Protein AF-A0A359MT32-F1 (afdb_monomer_lite)

Structure (mmCIF, N/CA/C/O backbone):
data_AF-A0A359MT32-F1
#
_entry.id   AF-A0A359MT32-F1
#
loop_
_atom_site.group_PDB
_atom_site.id
_atom_site.type_symbol
_atom_site.label_atom_id
_atom_site.label_alt_id
_atom_site.label_comp_id
_atom_site.label_asym_id
_atom_site.label_entity_id
_atom_site.label_seq_id
_atom_site.pdbx_PDB_ins_code
_atom_site.Cartn_x
_atom_site.Cartn_y
_atom_site.Cartn_z
_atom_site.occupancy
_atom_site.B_iso_or_equiv
_atom_site.auth_seq_id
_atom_site.auth_comp_id
_atom_site.auth_asym_id
_atom_site.auth_atom_id
_atom_site.pdbx_PDB_model_num
ATOM 1 N N . MET A 1 1 ? -10.427 1.072 18.586 1.00 53.81 1 MET A N 1
ATOM 2 C CA . MET A 1 1 ? -11.835 0.692 18.347 1.00 53.81 1 MET A CA 1
ATOM 3 C C . MET A 1 1 ? -11.880 -0.786 17.987 1.00 53.81 1 MET A C 1
ATOM 5 O O . MET A 1 1 ? -10.928 -1.235 17.358 1.00 53.81 1 MET A O 1
ATOM 9 N N . PHE A 1 2 ? -12.929 -1.498 18.402 1.00 63.72 2 PHE A N 1
ATOM 10 C CA . PHE A 1 2 ? -13.320 -2.817 17.883 1.00 63.72 2 PHE A CA 1
ATOM 11 C C . PHE A 1 2 ? -14.711 -2.738 17.311 1.00 63.72 2 PHE A C 1
ATOM 13 O O . PHE A 1 2 ? -15.450 -1.812 17.651 1.00 63.72 2 PHE A O 1
ATOM 20 N N . LEU A 1 3 ? -15.021 -3.676 16.429 1.00 59.72 3 LEU A N 1
ATOM 21 C CA . LEU A 1 3 ? -16.314 -3.730 15.771 1.00 59.72 3 LEU A CA 1
ATOM 22 C C . LEU A 1 3 ? -17.285 -4.682 16.489 1.00 59.72 3 LEU A C 1
ATOM 24 O O . LEU A 1 3 ? -18.491 -4.457 16.416 1.00 59.72 3 LEU A O 1
ATOM 28 N N . SER A 1 4 ? -16.767 -5.634 17.277 1.00 60.38 4 SER A N 1
ATOM 29 C CA . SER A 1 4 ? -17.551 -6.592 18.067 1.00 60.38 4 SER A CA 1
ATOM 30 C C . SER A 1 4 ? -17.081 -6.707 19.534 1.00 60.38 4 SER A C 1
ATOM 32 O O . SER A 1 4 ? -16.267 -5.900 19.996 1.00 60.38 4 SER A O 1
ATOM 34 N N . ASP A 1 5 ? -17.623 -7.686 20.274 1.00 66.19 5 ASP A N 1
ATOM 35 C CA . ASP A 1 5 ? -17.293 -7.971 21.682 1.00 66.19 5 ASP A CA 1
ATOM 36 C C . ASP A 1 5 ? -15.830 -8.421 21.879 1.00 66.19 5 ASP A C 1
ATOM 38 O O . ASP A 1 5 ? -15.263 -8.222 22.959 1.00 66.19 5 ASP A O 1
ATOM 42 N N . ASP A 1 6 ? -15.199 -8.981 20.839 1.00 77.44 6 ASP A N 1
ATOM 43 C CA . ASP A 1 6 ? -13.770 -9.296 20.800 1.00 77.44 6 ASP A CA 1
ATOM 44 C C . ASP A 1 6 ? -13.124 -8.942 19.444 1.00 77.44 6 ASP A C 1
ATOM 46 O O . ASP A 1 6 ? -13.780 -8.451 18.526 1.00 77.44 6 ASP A O 1
ATOM 50 N N . SER A 1 7 ? -11.801 -9.112 19.351 1.00 81.44 7 SER A N 1
ATOM 51 C CA . SER A 1 7 ? -11.013 -8.785 18.155 1.00 81.44 7 SER A CA 1
ATOM 52 C C . SER A 1 7 ? -10.421 -10.009 17.456 1.00 81.44 7 SER A C 1
ATOM 54 O O . SER A 1 7 ? -9.525 -9.857 16.621 1.00 81.44 7 SER A O 1
ATOM 56 N N . GLU A 1 8 ? -10.806 -11.224 17.856 1.00 87.62 8 GLU A N 1
ATOM 57 C CA . GLU A 1 8 ? -10.191 -12.452 17.339 1.00 87.62 8 GLU A CA 1
ATOM 58 C C . GLU A 1 8 ? -10.575 -12.692 15.878 1.00 87.62 8 GLU A C 1
ATOM 60 O O . GLU A 1 8 ? -9.726 -13.117 15.092 1.00 87.62 8 GLU A O 1
ATOM 65 N N . ASP A 1 9 ? -11.801 -12.323 15.506 1.00 91.31 9 ASP A N 1
ATOM 66 C CA . ASP A 1 9 ? -12.337 -12.467 14.149 1.00 91.31 9 ASP A CA 1
ATOM 67 C C . ASP A 1 9 ? -12.197 -11.196 13.292 1.00 91.31 9 ASP A C 1
ATOM 69 O O . ASP A 1 9 ? -12.602 -11.172 12.126 1.00 91.31 9 ASP A O 1
ATOM 73 N N . ASP A 1 10 ? -11.569 -10.150 13.834 1.00 94.25 10 ASP A N 1
ATOM 74 C CA . ASP A 1 10 ? -11.368 -8.889 13.127 1.00 94.25 10 ASP A CA 1
ATOM 75 C C . ASP A 1 10 ? -10.235 -9.004 12.095 1.00 94.25 10 ASP A C 1
ATOM 77 O O . ASP A 1 10 ? -9.148 -9.539 12.347 1.00 94.25 10 ASP A O 1
ATOM 81 N N . TYR A 1 11 ? -10.451 -8.411 10.926 1.00 96.81 11 TYR A N 1
ATOM 82 C CA . TYR A 1 11 ? -9.494 -8.337 9.834 1.00 96.81 11 TYR A CA 1
ATOM 83 C C . TYR A 1 11 ? -9.063 -6.899 9.556 1.00 96.81 11 TYR A C 1
ATOM 85 O O . TYR A 1 11 ? -9.877 -5.985 9.462 1.00 96.81 11 TYR A O 1
ATOM 93 N N . LEU A 1 12 ? -7.769 -6.715 9.295 1.00 98.00 12 LEU A N 1
ATOM 94 C CA . LEU A 1 12 ? -7.213 -5.498 8.709 1.00 98.00 12 LEU A CA 1
ATOM 95 C C . LEU A 1 12 ? -6.766 -5.761 7.269 1.00 98.00 12 LEU A C 1
ATOM 97 O O . LEU A 1 12 ? -5.952 -6.652 7.020 1.00 98.00 12 LEU A O 1
ATOM 101 N N . ILE A 1 13 ? -7.243 -4.942 6.334 1.00 98.44 13 ILE A N 1
ATOM 102 C CA . ILE A 1 13 ? -6.637 -4.763 5.018 1.00 98.44 13 ILE A CA 1
ATOM 103 C C . ILE A 1 13 ? -5.636 -3.622 5.103 1.00 98.44 13 ILE A C 1
ATOM 105 O O . ILE A 1 13 ? -5.995 -2.472 5.370 1.00 98.44 13 ILE A O 1
ATOM 109 N N . TYR A 1 14 ? -4.372 -3.962 4.875 1.00 98.00 14 TYR A N 1
ATOM 110 C CA . TYR A 1 14 ? -3.250 -3.039 4.934 1.00 98.00 14 TYR A CA 1
ATOM 111 C C . TYR A 1 14 ? -2.578 -2.953 3.556 1.00 98.00 14 TYR A C 1
ATOM 113 O O . TYR A 1 14 ? -2.318 -3.994 2.948 1.00 98.00 14 TYR A O 1
ATOM 121 N N . PRO A 1 15 ? -2.270 -1.757 3.028 1.00 97.62 15 PRO A N 1
ATOM 122 C CA . PRO A 1 15 ? -1.913 -1.580 1.619 1.00 97.62 15 PRO A CA 1
ATOM 123 C C . PRO A 1 15 ? -0.430 -1.875 1.330 1.00 97.62 15 PRO A C 1
ATOM 125 O O . PRO A 1 15 ? 0.194 -1.192 0.524 1.00 97.62 15 PRO A O 1
ATOM 128 N N . HIS A 1 16 ? 0.176 -2.857 2.000 1.00 97.12 16 HIS A N 1
ATOM 129 C CA . HIS A 1 16 ? 1.581 -3.207 1.787 1.00 97.12 16 HIS A CA 1
ATOM 130 C C . HIS A 1 16 ? 1.753 -3.984 0.471 1.00 97.12 16 HIS A C 1
ATOM 132 O O . HIS A 1 16 ? 1.222 -5.085 0.327 1.00 97.12 16 HIS A O 1
ATOM 138 N N . HIS A 1 17 ? 2.488 -3.421 -0.495 1.00 94.25 17 HIS A N 1
ATOM 139 C CA . HIS A 1 17 ? 2.630 -3.960 -1.856 1.00 94.25 17 HIS A CA 1
ATOM 140 C C . HIS A 1 17 ? 1.273 -4.287 -2.508 1.00 94.25 17 HIS A C 1
ATOM 142 O O . HIS A 1 17 ? 0.444 -3.400 -2.654 1.00 94.25 17 HIS A O 1
ATOM 148 N N . ALA A 1 18 ? 1.005 -5.537 -2.891 1.00 93.62 18 ALA A N 1
ATOM 149 C CA . ALA A 1 18 ? -0.275 -5.933 -3.489 1.00 93.62 18 ALA A CA 1
ATOM 150 C C . ALA A 1 18 ? -1.451 -5.966 -2.485 1.00 93.62 18 ALA A C 1
ATOM 152 O O . ALA A 1 18 ? -2.581 -6.244 -2.878 1.00 93.62 18 ALA A O 1
ATOM 153 N N . GLY A 1 19 ? -1.195 -5.670 -1.208 1.00 96.06 19 GLY A N 1
ATOM 154 C CA . GLY A 1 19 ? -2.163 -5.720 -0.120 1.00 96.06 19 GLY A CA 1
ATOM 155 C C . GLY A 1 19 ? -1.916 -6.904 0.814 1.00 96.06 19 GLY A C 1
ATOM 156 O O . GLY A 1 19 ? -1.459 -7.971 0.411 1.00 96.06 19 GLY A O 1
ATOM 157 N N . GLU A 1 20 ? -2.240 -6.710 2.088 1.00 96.75 20 GLU A N 1
ATOM 158 C CA . GLU A 1 20 ? -2.205 -7.738 3.124 1.00 96.75 20 GLU A CA 1
ATOM 159 C C . GLU A 1 20 ? -3.566 -7.816 3.813 1.00 96.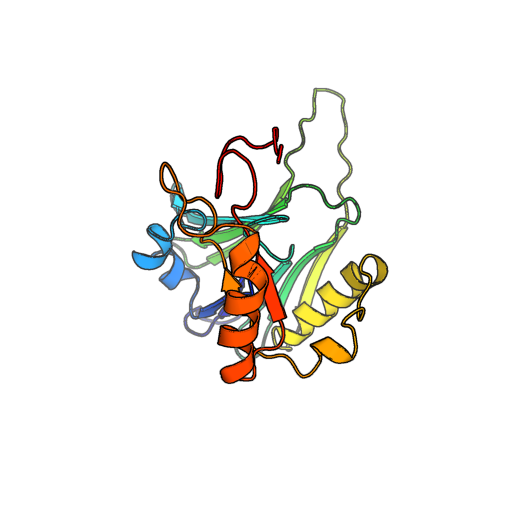75 20 GLU A C 1
ATOM 161 O O . GLU A 1 20 ? -4.098 -6.796 4.249 1.00 96.75 20 GLU A O 1
ATOM 166 N N . LYS A 1 21 ? -4.101 -9.032 3.958 1.00 97.56 21 LYS A N 1
ATOM 167 C CA . LYS A 1 21 ? -5.254 -9.326 4.815 1.00 97.56 21 LYS A CA 1
ATOM 168 C C . LYS A 1 21 ? -4.755 -9.963 6.110 1.00 97.56 21 LYS A C 1
ATOM 170 O O . LYS A 1 21 ? -4.153 -11.036 6.085 1.00 97.56 21 LYS A O 1
ATOM 175 N N . ILE A 1 22 ? -4.988 -9.296 7.235 1.00 97.25 22 ILE A N 1
ATOM 176 C CA . ILE A 1 22 ? -4.434 -9.653 8.542 1.00 97.25 22 ILE A CA 1
ATOM 177 C C . ILE A 1 22 ? -5.579 -9.991 9.494 1.00 97.25 22 ILE A C 1
ATOM 179 O O . ILE A 1 22 ? -6.285 -9.087 9.920 1.00 97.25 22 ILE A O 1
ATOM 183 N N . LEU A 1 23 ? -5.736 -11.273 9.833 1.00 96.56 23 LEU A N 1
ATOM 184 C CA . LEU A 1 23 ? -6.631 -11.730 10.904 1.00 96.56 23 LEU A CA 1
ATOM 185 C C . LEU A 1 23 ? -6.033 -11.403 12.277 1.00 96.56 23 LEU A C 1
ATOM 187 O O . LEU A 1 23 ? -4.827 -11.607 12.470 1.00 96.56 23 LEU A O 1
ATOM 191 N N . ASN A 1 24 ? -6.877 -10.938 13.198 1.00 95.44 24 ASN A N 1
ATOM 192 C CA . ASN A 1 24 ? -6.536 -10.503 14.548 1.00 95.44 24 ASN A CA 1
ATOM 193 C C . ASN A 1 24 ? -5.275 -9.619 14.546 1.00 95.44 24 ASN A C 1
ATOM 195 O O . ASN A 1 24 ? -4.197 -10.035 15.001 1.00 95.44 24 ASN A O 1
ATOM 199 N N . PRO A 1 25 ? -5.353 -8.406 13.964 1.00 95.81 25 PRO A N 1
ATOM 200 C CA . PRO A 1 25 ? -4.184 -7.554 13.790 1.00 95.81 25 PRO A CA 1
ATOM 201 C C . PRO A 1 25 ? -3.516 -7.191 15.115 1.00 95.81 25 PRO A C 1
ATOM 203 O O . PRO A 1 25 ? -2.297 -7.053 15.137 1.00 95.81 25 PRO A O 1
ATOM 206 N N . ILE A 1 26 ? -4.256 -7.134 16.224 1.00 94.38 26 ILE A N 1
ATOM 207 C CA . ILE A 1 26 ? -3.692 -6.846 17.548 1.00 94.38 26 ILE A CA 1
ATOM 208 C C . ILE A 1 26 ? -2.705 -7.915 17.974 1.00 94.38 26 ILE A C 1
ATOM 210 O O . ILE A 1 26 ? -1.534 -7.624 18.234 1.00 94.38 26 ILE A O 1
ATOM 214 N N . ARG A 1 27 ? -3.150 -9.172 17.984 1.00 94.81 27 ARG A N 1
ATOM 215 C CA . ARG A 1 27 ? -2.271 -10.292 18.306 1.00 94.81 27 ARG A CA 1
ATOM 216 C C . ARG A 1 27 ? -1.161 -10.422 17.270 1.00 94.81 27 ARG A C 1
ATOM 218 O O . ARG A 1 27 ? -0.018 -10.722 17.617 1.00 94.81 27 ARG A O 1
ATOM 225 N N . LYS A 1 28 ? -1.473 -10.191 15.990 1.00 96.12 28 LYS A N 1
ATOM 226 C CA . LYS A 1 28 ? -0.498 -10.326 14.905 1.00 96.12 28 LYS A CA 1
ATOM 227 C C . LYS A 1 28 ? 0.641 -9.319 15.020 1.00 96.12 28 LYS A C 1
ATOM 229 O O . LYS A 1 28 ? 1.789 -9.703 14.808 1.00 96.12 28 LYS A O 1
ATOM 234 N N . PHE A 1 29 ? 0.339 -8.069 15.359 1.00 96.56 29 PHE A N 1
ATOM 235 C CA . PHE A 1 29 ? 1.309 -6.980 15.498 1.00 96.56 29 PHE A CA 1
ATOM 236 C C . PHE A 1 29 ? 2.291 -7.229 16.648 1.00 96.56 29 PHE A C 1
ATOM 238 O O . PHE A 1 29 ? 3.476 -6.929 16.515 1.00 96.56 29 PHE A O 1
ATOM 245 N N . ALA A 1 30 ? 1.831 -7.870 17.726 1.00 95.00 30 ALA A N 1
ATOM 246 C CA . ALA A 1 30 ? 2.691 -8.321 18.818 1.00 95.00 30 ALA A CA 1
ATOM 247 C C . ALA A 1 30 ? 3.593 -9.515 18.440 1.00 95.00 30 ALA A C 1
ATOM 249 O O . ALA A 1 30 ? 4.570 -9.795 19.134 1.00 95.00 30 ALA A O 1
ATOM 250 N N . GLY A 1 31 ? 3.299 -10.230 17.352 1.00 95.75 31 GLY A N 1
ATOM 251 C CA . GLY A 1 31 ? 4.034 -11.425 16.946 1.00 95.75 31 GLY A CA 1
ATOM 252 C C . GLY A 1 31 ? 5.442 -11.135 16.417 1.00 95.75 31 GLY A C 1
ATOM 253 O O . GLY A 1 31 ? 5.656 -10.204 15.640 1.00 95.75 31 GLY A O 1
ATOM 254 N N . GLU A 1 32 ? 6.396 -12.004 16.757 1.00 95.38 32 GLU A N 1
ATOM 255 C CA . GLU A 1 32 ? 7.813 -11.891 16.371 1.00 95.38 32 GLU A CA 1
ATOM 256 C C . GLU A 1 32 ? 8.018 -11.692 14.860 1.00 95.38 32 GLU A C 1
ATOM 258 O O . GLU A 1 32 ? 8.832 -10.870 14.439 1.00 95.38 32 GLU A O 1
ATOM 263 N N . LYS A 1 33 ? 7.229 -12.386 14.027 1.00 94.50 33 LYS A N 1
ATOM 264 C CA . LYS A 1 33 ? 7.292 -12.238 12.565 1.00 94.50 33 LYS A CA 1
ATOM 265 C C . LYS A 1 33 ? 6.998 -10.805 12.114 1.00 94.50 33 LYS A C 1
ATOM 267 O O . LYS A 1 33 ? 7.676 -10.315 11.219 1.00 94.50 33 LYS A O 1
ATOM 272 N N . MET A 1 34 ? 5.995 -10.150 12.705 1.00 94.94 34 MET A N 1
ATOM 273 C CA . MET A 1 34 ? 5.647 -8.770 12.353 1.00 94.94 34 MET A CA 1
ATOM 274 C C . MET A 1 34 ? 6.672 -7.783 12.899 1.00 94.94 34 MET A C 1
ATOM 276 O O . MET A 1 34 ? 6.979 -6.801 12.228 1.00 94.94 34 MET A O 1
ATOM 280 N N . GLN A 1 35 ? 7.244 -8.050 14.072 1.00 95.75 35 GLN A N 1
ATOM 281 C CA . GLN A 1 35 ? 8.277 -7.192 14.654 1.00 95.75 35 GLN A CA 1
ATOM 282 C C . GLN A 1 35 ? 9.615 -7.251 13.902 1.00 95.75 35 GLN A C 1
ATOM 284 O O . GLN A 1 35 ? 10.368 -6.283 13.913 1.00 95.75 35 GLN A O 1
ATOM 289 N N . ASN A 1 36 ? 9.886 -8.342 13.183 1.00 95.06 36 ASN A N 1
ATOM 290 C CA . ASN A 1 36 ? 11.104 -8.519 12.385 1.00 95.06 36 ASN A CA 1
ATOM 291 C C . ASN A 1 36 ? 10.871 -8.370 10.870 1.00 95.06 36 ASN A C 1
ATOM 293 O O . ASN A 1 36 ? 11.703 -8.783 10.061 1.00 95.06 36 ASN A O 1
ATOM 297 N N . TYR A 1 37 ? 9.748 -7.773 10.457 1.00 92.94 37 TYR A N 1
ATOM 298 C CA . TYR A 1 37 ? 9.340 -7.689 9.050 1.00 92.94 37 TYR A CA 1
ATOM 299 C C . TYR A 1 37 ? 10.042 -6.565 8.260 1.00 92.94 37 TYR A C 1
ATOM 301 O O . TYR A 1 37 ? 9.408 -5.728 7.618 1.00 92.94 37 TYR A O 1
ATOM 309 N N . ASN A 1 38 ? 11.377 -6.539 8.311 1.00 92.00 38 ASN A N 1
ATOM 310 C CA . ASN A 1 38 ? 12.256 -5.601 7.603 1.00 92.00 38 ASN A CA 1
ATOM 311 C C . ASN A 1 38 ? 11.735 -4.141 7.648 1.00 92.00 38 ASN A C 1
ATOM 313 O O . ASN A 1 38 ? 11.417 -3.619 8.717 1.00 92.00 38 ASN A O 1
ATOM 317 N N . ARG A 1 39 ? 11.623 -3.463 6.498 1.00 92.25 39 ARG A N 1
ATOM 318 C CA . ARG A 1 39 ? 11.218 -2.052 6.401 1.00 92.25 39 ARG A CA 1
ATOM 319 C C . ARG A 1 39 ? 9.752 -1.788 6.769 1.00 92.25 39 ARG A C 1
ATOM 321 O O . ARG A 1 39 ? 9.398 -0.626 6.927 1.00 92.25 39 ARG A O 1
ATOM 328 N N . SER A 1 40 ? 8.920 -2.822 6.892 1.00 94.62 40 SER A N 1
ATOM 329 C CA . SER A 1 40 ? 7.508 -2.730 7.293 1.00 94.62 40 SER A CA 1
ATOM 330 C C . SER A 1 40 ? 7.229 -3.444 8.619 1.00 94.62 40 SER A C 1
ATOM 332 O O . SER A 1 40 ? 6.088 -3.831 8.899 1.00 94.62 40 SER A O 1
ATOM 334 N N . ALA A 1 41 ? 8.274 -3.598 9.437 1.00 97.06 41 ALA A N 1
ATOM 335 C CA . ALA A 1 41 ? 8.191 -4.138 10.779 1.00 97.06 41 ALA A CA 1
ATOM 336 C C . ALA A 1 41 ? 7.265 -3.313 11.680 1.00 97.06 41 ALA A C 1
ATOM 338 O O . ALA A 1 41 ? 7.210 -2.084 11.610 1.00 97.06 41 ALA A O 1
ATOM 339 N N . THR A 1 42 ? 6.579 -4.013 12.576 1.00 97.88 42 THR A N 1
ATOM 340 C CA . THR A 1 42 ? 5.842 -3.406 13.683 1.00 97.88 42 THR A CA 1
ATOM 341 C C . THR A 1 42 ? 6.805 -3.076 14.818 1.00 97.88 42 THR A C 1
ATOM 343 O O . THR A 1 42 ? 7.653 -3.890 15.172 1.00 97.88 42 THR A O 1
ATOM 346 N N . LYS A 1 43 ? 6.680 -1.890 15.412 1.00 97.50 43 LYS A N 1
ATOM 347 C CA . LYS A 1 43 ? 7.537 -1.428 16.508 1.00 97.50 43 LYS A CA 1
ATOM 348 C C . LYS A 1 43 ? 6.712 -1.203 17.763 1.00 97.50 43 LYS A C 1
ATOM 350 O O . LYS A 1 43 ? 5.675 -0.554 17.698 1.00 97.50 43 LYS A O 1
ATOM 355 N N . LEU A 1 44 ? 7.191 -1.685 18.905 1.00 97.12 44 LEU A N 1
ATOM 356 C CA . LEU A 1 44 ? 6.616 -1.322 20.197 1.00 97.12 44 LEU A CA 1
ATOM 357 C C . LEU A 1 44 ? 7.148 0.054 20.619 1.00 97.12 44 LEU A C 1
ATOM 359 O O . LEU A 1 44 ? 8.350 0.223 20.818 1.00 97.12 44 LEU A O 1
ATOM 363 N N . VAL A 1 45 ? 6.256 1.031 20.759 1.00 96.62 45 VAL A N 1
ATOM 364 C CA . VAL A 1 45 ? 6.566 2.378 21.250 1.00 96.62 45 VAL A CA 1
ATOM 365 C C . VAL A 1 45 ? 5.690 2.651 22.465 1.00 96.62 45 VAL A C 1
ATOM 367 O O . VAL A 1 45 ? 4.467 2.741 22.363 1.00 96.62 45 VAL A O 1
ATOM 370 N N . GLY A 1 46 ? 6.315 2.746 23.640 1.00 95.06 46 GLY A N 1
ATOM 371 C CA . GLY A 1 46 ? 5.581 2.789 24.901 1.00 95.06 46 GLY A CA 1
ATOM 372 C C . GLY A 1 46 ? 4.714 1.539 25.055 1.00 95.06 46 GLY A C 1
ATOM 373 O O . GLY A 1 46 ? 5.238 0.431 25.150 1.00 95.06 46 GLY A O 1
ATOM 374 N N . ASN A 1 47 ? 3.393 1.725 25.047 1.00 95.50 47 ASN A N 1
ATOM 375 C CA . ASN A 1 47 ? 2.418 0.646 25.204 1.00 95.50 47 ASN A CA 1
ATOM 376 C C . ASN A 1 47 ? 1.632 0.307 23.924 1.00 95.50 47 ASN A C 1
ATOM 378 O O . ASN A 1 47 ? 0.534 -0.249 23.986 1.00 95.50 47 ASN A O 1
ATOM 382 N N . VAL A 1 48 ? 2.165 0.692 22.763 1.00 97.31 48 VAL A N 1
ATOM 383 C CA . VAL A 1 48 ? 1.473 0.585 21.474 1.00 97.31 48 VAL A CA 1
ATOM 384 C C . VAL A 1 48 ? 2.388 -0.066 20.450 1.00 97.31 48 VAL A C 1
ATOM 386 O O . VAL A 1 48 ? 3.531 0.352 20.266 1.00 97.31 48 VAL A O 1
ATOM 389 N N . PHE A 1 49 ? 1.886 -1.086 19.767 1.00 98.06 49 PHE A N 1
ATOM 390 C CA . PHE A 1 49 ? 2.512 -1.635 18.575 1.00 98.06 49 PHE A CA 1
ATOM 391 C C . PHE A 1 49 ? 2.117 -0.787 17.368 1.00 98.06 49 PHE A C 1
ATOM 393 O O . PHE A 1 49 ? 0.937 -0.673 17.057 1.00 98.06 49 PHE A O 1
ATOM 400 N N . ILE A 1 50 ? 3.093 -0.197 16.687 1.00 98.19 50 ILE A N 1
ATOM 401 C CA . ILE A 1 50 ? 2.889 0.716 15.561 1.00 98.19 50 ILE A CA 1
ATOM 402 C C . ILE A 1 50 ? 3.485 0.095 14.304 1.00 98.19 50 ILE A C 1
ATOM 404 O O . ILE A 1 50 ? 4.668 -0.256 14.278 1.00 98.19 50 ILE A O 1
ATOM 408 N N . ARG A 1 51 ? 2.688 0.009 13.241 1.00 97.62 51 ARG A N 1
ATOM 409 C CA . ARG A 1 51 ? 3.146 -0.339 11.897 1.00 97.62 51 ARG A CA 1
ATOM 410 C C . ARG A 1 51 ? 2.894 0.837 10.961 1.00 97.62 51 ARG A C 1
ATOM 412 O O . ARG A 1 51 ? 1.762 1.289 10.822 1.00 97.62 51 ARG A O 1
ATOM 419 N N . GLU A 1 52 ? 3.956 1.331 10.333 1.00 97.62 52 GLU A N 1
ATOM 420 C CA . GLU A 1 52 ? 3.928 2.484 9.427 1.00 97.62 52 GLU A CA 1
ATOM 421 C C . GLU A 1 52 ? 4.647 2.139 8.118 1.00 97.62 52 GLU A C 1
ATOM 423 O O . GLU A 1 52 ? 5.780 1.656 8.131 1.00 97.62 52 GLU A O 1
ATOM 428 N N . ILE A 1 53 ? 3.995 2.418 6.989 1.00 97.56 53 ILE A N 1
ATOM 429 C CA . ILE A 1 53 ? 4.571 2.349 5.639 1.00 97.56 53 ILE A CA 1
ATOM 430 C C . ILE A 1 53 ? 4.206 3.611 4.855 1.00 97.56 53 ILE A C 1
ATOM 432 O O . ILE A 1 53 ? 3.182 4.227 5.123 1.00 97.56 53 ILE A O 1
ATOM 436 N N . ASN A 1 54 ? 5.016 3.993 3.866 1.00 97.25 54 ASN A N 1
ATOM 437 C CA . ASN A 1 54 ? 4.793 5.221 3.096 1.00 97.25 54 ASN A CA 1
ATOM 438 C C . ASN A 1 54 ? 4.182 4.950 1.719 1.00 97.25 54 ASN A C 1
ATOM 440 O O . ASN A 1 54 ? 4.644 4.056 1.004 1.00 97.25 54 ASN A O 1
ATOM 444 N N . TYR A 1 55 ? 3.213 5.787 1.347 1.00 95.06 55 TYR A N 1
ATOM 445 C CA . TYR A 1 55 ? 2.746 6.013 -0.020 1.00 95.06 55 TYR A CA 1
ATOM 446 C C . TYR A 1 55 ? 3.402 7.296 -0.569 1.00 95.06 55 TYR A C 1
ATOM 448 O O . TYR A 1 55 ? 3.325 8.330 0.088 1.00 95.06 55 TYR A O 1
ATOM 456 N N . CYS A 1 56 ? 4.047 7.317 -1.735 1.00 85.62 56 CYS A N 1
ATOM 457 C CA . CYS A 1 56 ? 4.361 6.176 -2.596 1.00 85.62 56 CYS A CA 1
ATOM 458 C C . CYS A 1 56 ? 5.567 5.387 -2.057 1.00 85.62 56 CYS A C 1
ATOM 460 O O . CYS A 1 56 ? 6.540 5.970 -1.573 1.00 85.62 56 CYS A O 1
ATOM 462 N N . GLY A 1 57 ? 5.519 4.057 -2.152 1.00 90.94 57 GLY A N 1
ATOM 463 C CA . GLY A 1 57 ? 6.615 3.193 -1.720 1.00 90.94 57 GLY A CA 1
ATOM 464 C C . GLY A 1 57 ? 6.125 1.814 -1.302 1.00 90.94 57 GLY A C 1
ATOM 465 O O . GLY A 1 57 ? 5.590 1.064 -2.110 1.00 90.94 57 GLY A O 1
ATOM 466 N N . LEU A 1 58 ? 6.337 1.471 -0.030 1.00 95.94 58 LEU A N 1
ATOM 467 C CA . LEU A 1 58 ? 5.863 0.203 0.532 1.00 95.94 58 LEU A CA 1
ATOM 468 C C . LEU A 1 58 ? 4.333 0.124 0.537 1.00 95.94 58 LEU A C 1
ATOM 470 O O . LEU A 1 58 ? 3.786 -0.963 0.362 1.00 95.94 58 LEU A O 1
ATOM 474 N N . ALA A 1 59 ? 3.655 1.258 0.726 1.00 97.56 59 ALA A N 1
ATOM 475 C CA . ALA A 1 59 ? 2.219 1.336 0.532 1.00 97.56 59 ALA A CA 1
ATOM 476 C C . ALA A 1 59 ? 1.916 1.514 -0.958 1.00 97.56 59 ALA A C 1
ATOM 478 O O . ALA A 1 59 ? 2.381 2.480 -1.569 1.00 97.56 59 ALA A O 1
ATOM 479 N N . SER A 1 60 ? 1.116 0.616 -1.528 1.00 96.00 60 SER A N 1
ATOM 480 C CA . SER A 1 60 ? 0.590 0.777 -2.890 1.00 96.00 60 SER A CA 1
ATOM 481 C C . SER A 1 60 ? -0.550 1.779 -2.964 1.00 96.00 60 SER A C 1
ATOM 483 O O . SER A 1 60 ? -0.818 2.323 -4.029 1.00 96.00 60 SER A O 1
ATOM 485 N N . MET A 1 61 ? -1.228 2.016 -1.842 1.00 97.00 61 MET A N 1
ATOM 486 C CA . MET A 1 61 ? -2.397 2.878 -1.750 1.00 97.00 61 MET A CA 1
ATOM 487 C C . MET A 1 61 ? -2.453 3.558 -0.376 1.00 97.00 61 MET A C 1
ATOM 489 O O . MET A 1 61 ? -1.893 3.066 0.603 1.00 97.00 61 MET A O 1
ATOM 493 N N . SER A 1 62 ? -3.150 4.690 -0.291 1.00 97.25 62 SER A N 1
ATOM 494 C CA . SER A 1 62 ? -3.270 5.520 0.917 1.00 97.25 62 SER A CA 1
ATOM 495 C C . SER A 1 62 ? -4.564 5.269 1.710 1.00 97.25 62 SER A C 1
ATOM 497 O O . SER A 1 62 ? -5.197 6.217 2.177 1.00 97.25 62 SER A O 1
ATOM 499 N N . TRP A 1 63 ? -4.976 4.007 1.870 1.00 98.50 63 TRP A N 1
ATOM 500 C CA . TRP A 1 63 ? -6.166 3.616 2.642 1.00 98.50 63 TRP A CA 1
ATOM 501 C C . TRP A 1 63 ? -5.967 2.306 3.408 1.00 98.50 63 TRP A C 1
ATOM 503 O O . TRP A 1 63 ? -5.055 1.533 3.124 1.00 98.50 63 TRP A O 1
ATOM 513 N N . MET A 1 64 ? -6.837 2.073 4.384 1.00 98.69 64 MET A N 1
ATOM 514 C CA . MET A 1 64 ? -6.943 0.846 5.167 1.00 98.69 64 MET A CA 1
ATOM 515 C C . MET A 1 64 ? -8.418 0.466 5.318 1.00 98.69 64 MET A C 1
ATOM 517 O O . MET A 1 64 ? -9.308 1.313 5.184 1.00 98.69 64 MET A O 1
ATOM 521 N N . TYR A 1 65 ? -8.668 -0.802 5.634 1.00 98.50 65 TYR A N 1
ATOM 522 C CA . TYR A 1 65 ? -10.006 -1.297 5.949 1.00 98.50 65 TYR A CA 1
ATOM 523 C C . TYR A 1 65 ? -9.964 -2.226 7.144 1.00 98.50 65 TYR A C 1
ATOM 525 O O . TYR A 1 65 ? -9.176 -3.166 7.154 1.00 98.50 65 TYR A O 1
ATOM 533 N N . TYR A 1 66 ? -10.814 -1.986 8.127 1.00 97.69 66 TYR A N 1
ATOM 534 C CA . TYR A 1 66 ? -10.933 -2.822 9.312 1.00 97.69 66 TYR A CA 1
ATOM 535 C C . TYR A 1 66 ? -12.343 -3.383 9.385 1.00 97.69 66 TYR A C 1
ATOM 537 O O . TYR A 1 66 ? -13.284 -2.611 9.242 1.00 97.69 66 TYR A O 1
ATOM 545 N N . TYR A 1 67 ? -12.507 -4.694 9.528 1.00 95.88 67 TYR A N 1
ATOM 546 C CA . TYR A 1 67 ? -13.826 -5.317 9.437 1.00 95.88 67 TYR A CA 1
ATOM 547 C C . TYR A 1 67 ? -13.924 -6.620 10.216 1.00 95.88 67 TYR A C 1
ATOM 549 O O . TYR A 1 67 ? -12.927 -7.323 10.362 1.00 95.88 67 TYR A O 1
ATOM 557 N N . ASP A 1 68 ? -15.131 -6.933 10.665 1.00 93.19 68 ASP A N 1
ATOM 558 C CA . ASP A 1 68 ? -15.525 -8.236 11.195 1.00 93.19 68 ASP A CA 1
ATOM 559 C C . ASP A 1 68 ? -16.509 -8.909 10.209 1.00 93.19 68 ASP A C 1
ATOM 561 O O . ASP A 1 68 ? -16.556 -8.564 9.024 1.00 93.19 68 ASP A O 1
ATOM 565 N N . ASN A 1 69 ? -17.288 -9.890 10.665 1.00 89.88 69 ASN A N 1
ATOM 566 C CA . ASN A 1 69 ? -18.271 -10.581 9.822 1.00 89.88 69 ASN A CA 1
ATOM 567 C C . ASN A 1 69 ? -19.460 -9.706 9.377 1.00 89.88 69 ASN A C 1
ATOM 569 O O . ASN A 1 69 ? -20.100 -10.030 8.379 1.00 89.88 69 ASN A O 1
ATOM 573 N N . ASN A 1 70 ? -19.769 -8.637 10.109 1.00 91.56 70 ASN A N 1
ATOM 574 C CA . ASN A 1 70 ? -20.989 -7.841 9.967 1.00 91.56 70 ASN A CA 1
ATOM 575 C C . ASN A 1 70 ? -20.725 -6.348 9.738 1.00 91.56 70 ASN A C 1
ATOM 577 O O . ASN A 1 70 ? -21.614 -5.644 9.280 1.00 91.56 70 ASN A O 1
ATOM 581 N N . ASN A 1 71 ? -19.539 -5.851 10.075 1.00 94.75 71 ASN A N 1
ATOM 582 C CA . ASN A 1 71 ? -19.208 -4.439 10.159 1.00 94.75 71 ASN A CA 1
ATOM 583 C C . ASN A 1 71 ? -17.879 -4.166 9.462 1.00 94.75 71 ASN A C 1
ATOM 585 O O . ASN A 1 71 ? -16.942 -4.955 9.532 1.00 94.75 71 ASN A O 1
ATOM 589 N N . GLY A 1 72 ? -17.762 -2.990 8.864 1.00 96.06 72 GLY A N 1
ATOM 590 C CA . GLY A 1 72 ? -16.579 -2.522 8.170 1.00 96.06 72 GLY A CA 1
ATOM 591 C C . GLY A 1 72 ? -16.349 -1.034 8.387 1.00 96.06 72 GLY A C 1
ATOM 592 O O . GLY A 1 72 ? -17.277 -0.223 8.414 1.00 96.06 72 GLY A O 1
ATOM 593 N N . LEU A 1 73 ? -15.079 -0.679 8.518 1.00 97.56 73 LEU A N 1
ATOM 594 C CA . LEU A 1 73 ? -14.577 0.669 8.695 1.00 97.56 73 LEU A CA 1
ATOM 595 C C . LEU A 1 73 ? -13.506 0.936 7.638 1.00 97.56 73 LEU A C 1
ATOM 597 O O . LEU A 1 73 ? -12.395 0.405 7.691 1.00 97.56 73 LEU A O 1
ATOM 601 N N . TYR A 1 74 ? -13.841 1.797 6.686 1.00 98.50 74 TYR A N 1
ATOM 602 C CA . TYR A 1 74 ? -12.903 2.348 5.720 1.00 98.50 74 TYR A CA 1
ATOM 603 C C . TYR A 1 74 ? -12.254 3.613 6.278 1.00 98.50 74 TYR A C 1
ATOM 605 O O . TYR A 1 74 ? -12.955 4.482 6.798 1.00 98.50 74 TYR A O 1
ATOM 613 N N . ILE A 1 75 ? -10.939 3.751 6.095 1.00 98.31 75 ILE A N 1
ATOM 614 C CA . ILE A 1 75 ? -10.200 4.985 6.372 1.00 98.31 75 ILE A CA 1
ATOM 615 C C . ILE A 1 75 ? -9.228 5.250 5.216 1.00 98.31 75 ILE A C 1
ATOM 617 O O . ILE A 1 75 ? -8.372 4.416 4.923 1.00 98.31 75 ILE A O 1
ATOM 621 N N . GLY A 1 76 ? -9.307 6.419 4.578 1.00 98.25 76 GLY A N 1
ATOM 622 C CA . GLY A 1 76 ? -8.451 6.767 3.440 1.00 98.25 76 GLY A CA 1
ATOM 623 C C . GLY A 1 76 ? -7.995 8.220 3.421 1.00 98.25 76 GLY A C 1
ATOM 624 O O . GLY A 1 76 ? -8.759 9.124 3.748 1.00 98.25 76 GLY A O 1
ATOM 625 N N . SER A 1 77 ? -6.754 8.453 2.991 1.00 97.75 77 SER A N 1
ATOM 626 C CA . SER A 1 77 ? -6.274 9.777 2.596 1.00 97.75 77 SER A CA 1
ATOM 627 C C . SER A 1 77 ? -6.538 9.967 1.104 1.00 97.75 77 SER A C 1
ATOM 629 O O . SER A 1 77 ? -5.858 9.371 0.266 1.00 97.75 77 SER A O 1
ATOM 631 N N . HIS A 1 78 ? -7.539 10.793 0.802 1.00 97.44 78 HIS A N 1
ATOM 632 C CA . HIS A 1 78 ? -7.970 11.208 -0.536 1.00 97.44 78 HIS A CA 1
ATOM 633 C C . HIS A 1 78 ? -7.363 12.575 -0.871 1.00 97.44 78 HIS A C 1
ATOM 635 O O . HIS A 1 78 ? -8.051 13.557 -1.142 1.00 97.44 78 HIS A O 1
ATOM 641 N N . ASP A 1 79 ? -6.043 12.663 -0.728 1.00 95.25 79 ASP A N 1
ATOM 642 C CA . ASP A 1 79 ? -5.296 13.894 -0.947 1.00 95.25 79 ASP A CA 1
ATOM 643 C C . ASP A 1 79 ? -4.756 13.936 -2.379 1.00 95.25 79 ASP A C 1
ATOM 645 O O . ASP A 1 79 ? -3.706 13.362 -2.672 1.00 95.25 79 ASP A O 1
ATOM 649 N N . GLU A 1 80 ? -5.464 14.662 -3.243 1.00 94.56 80 GLU A N 1
ATOM 650 C CA . GLU A 1 80 ? -5.205 14.802 -4.687 1.00 94.56 80 GLU A CA 1
ATOM 651 C C . GLU A 1 80 ? -3.857 15.462 -5.022 1.00 94.56 80 GLU A C 1
ATOM 653 O O . GLU A 1 80 ? -3.446 15.533 -6.176 1.00 94.56 80 GLU A O 1
ATOM 658 N N . ARG A 1 81 ? -3.141 15.965 -4.012 1.00 92.62 81 ARG A N 1
ATOM 659 C CA . ARG A 1 81 ? -1.794 16.534 -4.167 1.00 92.62 81 ARG A CA 1
ATOM 660 C C . ARG A 1 81 ? -0.704 15.468 -4.075 1.00 92.62 81 ARG A C 1
ATOM 662 O O . ARG A 1 81 ? 0.469 15.784 -4.250 1.00 92.62 81 ARG A O 1
ATOM 669 N N . PHE A 1 82 ? -1.081 14.236 -3.730 1.00 92.75 82 PHE A N 1
ATOM 670 C CA . PHE A 1 82 ? -0.210 13.066 -3.607 1.00 92.75 82 PHE A CA 1
ATOM 671 C C . PHE A 1 82 ? 1.073 13.290 -2.781 1.00 92.75 82 PHE A C 1
ATOM 673 O O . PHE A 1 82 ? 2.156 12.875 -3.201 1.00 92.75 82 PHE A O 1
ATOM 680 N N . PRO A 1 83 ? 1.005 13.922 -1.590 1.00 93.00 83 PRO A N 1
ATOM 681 C CA . PRO A 1 83 ? 2.185 14.044 -0.745 1.00 93.00 83 PRO A CA 1
ATOM 682 C C . PRO A 1 83 ? 2.625 12.667 -0.241 1.00 93.00 83 PRO A C 1
ATOM 684 O O . PRO A 1 83 ? 1.798 11.765 -0.059 1.00 93.00 83 PRO A O 1
ATOM 687 N N . VAL A 1 84 ? 3.910 12.538 0.103 1.00 94.06 84 VAL A N 1
ATOM 688 C CA . VAL A 1 84 ? 4.386 11.363 0.842 1.00 94.06 84 VAL A CA 1
ATOM 689 C C . VAL A 1 84 ? 3.558 11.220 2.119 1.00 94.06 84 VAL A C 1
ATOM 691 O O . VAL A 1 84 ? 3.512 12.127 2.956 1.00 94.06 84 VAL A O 1
ATOM 694 N N . THR A 1 85 ? 2.873 10.087 2.231 1.00 96.25 85 THR A N 1
ATOM 695 C CA . THR A 1 85 ? 1.877 9.816 3.262 1.00 96.25 85 THR A CA 1
ATOM 696 C C . THR A 1 85 ? 2.239 8.536 3.995 1.00 96.25 85 THR A C 1
ATOM 698 O O . THR A 1 85 ? 2.194 7.456 3.407 1.00 96.25 85 THR A O 1
ATOM 701 N N . GLY A 1 86 ? 2.565 8.648 5.280 1.00 97.56 86 GLY A N 1
ATOM 702 C CA . GLY A 1 86 ? 2.653 7.496 6.169 1.00 97.56 86 GLY A CA 1
ATOM 703 C C . GLY A 1 86 ? 1.256 6.942 6.429 1.00 97.56 86 GLY A C 1
ATOM 704 O O . GLY A 1 86 ? 0.367 7.691 6.827 1.00 97.56 86 GLY A O 1
ATOM 705 N N . VAL A 1 87 ? 1.061 5.651 6.181 1.00 98.31 87 VAL A N 1
ATOM 706 C CA . VAL A 1 87 ? -0.153 4.880 6.465 1.00 98.31 87 VAL A CA 1
ATOM 707 C C . VAL A 1 87 ? 0.120 4.055 7.715 1.00 98.31 87 VAL A C 1
ATOM 709 O O . VAL A 1 87 ? 1.003 3.194 7.711 1.00 98.31 87 VAL A O 1
ATOM 712 N N . ILE A 1 88 ? -0.597 4.345 8.798 1.00 98.31 88 ILE A N 1
ATOM 713 C CA . ILE A 1 88 ? -0.241 3.874 10.137 1.00 98.31 88 ILE A CA 1
ATOM 714 C C . ILE A 1 88 ? -1.396 3.076 10.734 1.00 98.31 88 ILE A C 1
ATOM 716 O O . ILE A 1 88 ? -2.504 3.595 10.869 1.00 98.31 88 ILE A O 1
ATOM 720 N N . ALA A 1 89 ? -1.103 1.845 11.145 1.00 98.12 89 ALA A N 1
ATOM 721 C CA . ALA A 1 89 ? -1.983 1.030 11.969 1.00 98.12 89 ALA A CA 1
ATOM 722 C C . ALA A 1 89 ? -1.328 0.797 13.335 1.00 98.12 89 ALA A C 1
ATOM 724 O O . ALA A 1 89 ? -0.139 0.483 13.424 1.00 98.12 89 ALA A O 1
ATOM 725 N N . GLU A 1 90 ? -2.110 0.942 14.395 1.00 97.69 90 GLU A N 1
ATOM 726 C CA . GLU A 1 90 ? -1.670 0.821 15.781 1.00 97.69 90 GLU A CA 1
ATOM 727 C C . GLU A 1 90 ? -2.495 -0.234 16.508 1.00 97.69 90 GLU A C 1
ATOM 729 O O . GLU A 1 90 ? -3.705 -0.304 16.310 1.00 97.69 90 GLU A O 1
ATOM 734 N N . ALA A 1 91 ? -1.851 -1.009 17.375 1.00 96.94 91 ALA A N 1
ATOM 735 C CA . ALA A 1 91 ? -2.498 -1.962 18.263 1.00 96.94 91 ALA A CA 1
ATOM 736 C C . ALA A 1 91 ? -2.053 -1.729 19.710 1.00 96.94 91 ALA A C 1
ATOM 738 O O . ALA A 1 91 ? -0.855 -1.700 20.006 1.00 96.94 91 ALA A O 1
ATOM 739 N N . GLY A 1 92 ? -3.010 -1.571 20.622 1.00 95.06 92 GLY A N 1
ATOM 740 C CA . GLY A 1 92 ? -2.714 -1.477 22.050 1.00 95.06 92 GLY A CA 1
ATOM 741 C C . GLY A 1 92 ? -2.152 -2.786 22.604 1.00 95.06 92 GLY A C 1
ATOM 742 O O . GLY A 1 92 ? -2.675 -3.859 22.310 1.00 95.06 92 GLY A O 1
ATOM 743 N N . LYS A 1 93 ? -1.082 -2.706 23.405 1.00 93.00 93 LYS A N 1
ATOM 744 C CA . LYS A 1 93 ? -0.452 -3.889 24.012 1.00 93.00 93 LYS A CA 1
ATOM 745 C C . LYS A 1 93 ? -1.231 -4.410 25.223 1.00 93.00 93 LYS A C 1
ATOM 747 O O . LYS A 1 93 ? -1.514 -5.600 25.281 1.00 93.00 93 LYS A O 1
ATOM 752 N N . ASP A 1 94 ? -1.570 -3.535 26.173 1.00 90.31 94 ASP A N 1
ATOM 753 C CA . ASP A 1 94 ? -2.241 -3.948 27.422 1.00 90.31 94 ASP A CA 1
ATOM 754 C C . ASP A 1 94 ? -3.766 -3.852 27.347 1.00 90.31 94 ASP A C 1
ATOM 756 O O . ASP A 1 94 ? -4.482 -4.546 28.066 1.00 90.31 94 ASP A O 1
ATOM 760 N N . LYS A 1 95 ? -4.272 -2.952 26.500 1.00 88.12 95 LYS A N 1
ATOM 761 C CA . LYS A 1 95 ? -5.697 -2.829 26.213 1.00 88.12 95 LYS A CA 1
ATOM 762 C C . LYS A 1 95 ? -5.906 -3.126 24.746 1.00 88.12 95 LYS A C 1
ATOM 764 O O . LYS A 1 95 ? -5.243 -2.490 23.924 1.00 88.12 95 LYS A O 1
ATOM 769 N N . PRO A 1 96 ? -6.833 -4.028 24.415 1.00 87.50 96 PRO A N 1
ATOM 770 C CA . PRO A 1 96 ? -7.117 -4.300 23.030 1.00 87.50 96 PRO A CA 1
ATOM 771 C C . PRO A 1 96 ? -7.717 -2.994 22.451 1.00 87.50 96 PRO A C 1
ATOM 773 O O . PRO A 1 96 ? -8.663 -2.426 22.994 1.00 87.50 96 PRO A O 1
ATOM 776 N N . TYR A 1 97 ? -7.114 -2.462 21.384 1.00 92.06 97 TYR A N 1
ATOM 777 C CA . TYR A 1 97 ? -7.730 -1.501 20.462 1.00 92.06 97 TYR A CA 1
ATOM 778 C C . TYR A 1 97 ? -6.936 -1.440 19.155 1.00 92.06 97 TYR A C 1
ATOM 780 O O . TYR A 1 97 ? -5.719 -1.619 19.175 1.00 92.06 97 TYR A O 1
ATOM 788 N N . MET A 1 98 ? -7.607 -1.091 18.053 1.00 95.38 98 MET A N 1
ATOM 789 C CA . MET A 1 98 ? -6.950 -0.599 16.838 1.00 95.38 98 MET A CA 1
ATOM 790 C C . MET A 1 98 ? -7.003 0.931 16.731 1.00 95.38 98 MET A C 1
ATOM 792 O O . MET A 1 98 ? -8.031 1.542 17.056 1.00 95.38 98 MET A O 1
ATOM 796 N N . GLY A 1 99 ? -5.898 1.532 16.285 1.00 96.38 99 GLY A N 1
ATOM 797 C CA . GLY A 1 99 ? -5.769 2.939 15.899 1.00 96.38 99 GLY A CA 1
ATOM 798 C C . GLY A 1 99 ? -5.338 3.068 14.436 1.00 96.38 99 GLY A C 1
ATOM 799 O O . GLY A 1 99 ? -4.560 2.253 13.940 1.00 96.38 99 GLY A O 1
ATOM 800 N N . PHE A 1 100 ? -5.848 4.083 13.740 1.00 97.88 100 PHE A N 1
ATOM 801 C CA . PHE A 1 100 ? -5.574 4.321 12.321 1.00 97.88 100 PHE A CA 1
ATOM 802 C C . PHE A 1 100 ? -5.189 5.776 12.119 1.00 97.88 100 PHE A C 1
ATOM 804 O O . PHE A 1 100 ? -5.947 6.672 12.486 1.00 97.88 100 PHE A O 1
ATOM 811 N N . ASN A 1 101 ? -4.018 6.015 11.534 1.00 96.88 101 ASN A N 1
ATOM 812 C CA . ASN A 1 101 ? -3.485 7.361 11.378 1.00 96.88 101 ASN A CA 1
ATOM 813 C C . ASN A 1 101 ? -2.851 7.553 9.997 1.00 96.88 101 ASN A C 1
ATOM 815 O O . ASN A 1 101 ? -2.383 6.605 9.359 1.00 96.88 101 ASN A O 1
ATOM 819 N N . PHE A 1 102 ? -2.775 8.815 9.576 1.00 97.31 102 PHE A N 1
ATOM 820 C CA . PHE A 1 102 ? -1.964 9.232 8.440 1.00 97.31 102 PHE A CA 1
ATOM 821 C C . PHE A 1 102 ? -0.937 10.272 8.870 1.00 97.31 102 PHE A C 1
ATOM 823 O O . PHE A 1 102 ? -1.244 11.174 9.649 1.00 97.31 102 PHE A O 1
ATOM 830 N N . ARG A 1 103 ? 0.273 10.188 8.317 1.00 95.12 103 ARG A N 1
ATOM 831 C CA . ARG A 1 103 ? 1.334 11.177 8.533 1.00 95.12 103 ARG A CA 1
ATOM 832 C C . ARG A 1 103 ? 1.663 11.898 7.235 1.00 95.12 103 ARG A C 1
ATOM 834 O O . ARG A 1 103 ? 1.985 11.259 6.241 1.00 95.12 103 ARG A O 1
ATOM 841 N N . LYS A 1 104 ? 1.637 13.232 7.259 1.00 93.00 104 LYS A N 1
ATOM 842 C CA . LYS A 1 104 ? 2.125 14.083 6.166 1.00 93.00 104 LYS A CA 1
ATOM 843 C C . LYS A 1 104 ? 3.470 14.679 6.568 1.00 93.00 104 LYS A C 1
ATOM 845 O O . LYS A 1 104 ? 3.586 15.294 7.626 1.00 93.00 104 LYS A O 1
ATOM 850 N N . HIS A 1 105 ? 4.487 14.497 5.732 1.00 88.31 105 HIS A N 1
ATOM 851 C CA . HIS A 1 105 ? 5.819 15.046 5.981 1.00 88.31 105 HIS A CA 1
ATOM 852 C C . HIS A 1 105 ? 5.893 16.493 5.482 1.00 88.31 105 HIS A C 1
ATOM 854 O O . HIS A 1 105 ? 6.385 16.756 4.388 1.00 88.31 105 HIS A O 1
ATOM 860 N N . TYR A 1 106 ? 5.375 17.431 6.277 1.00 87.94 106 TYR A N 1
ATOM 861 C CA . TYR A 1 106 ? 5.397 18.860 5.963 1.00 87.94 106 TYR A CA 1
ATOM 862 C C . TYR A 1 106 ? 5.937 19.672 7.144 1.00 87.94 106 TYR A C 1
ATOM 864 O O . TYR A 1 106 ? 5.583 19.419 8.295 1.00 87.94 106 TYR A O 1
ATOM 872 N N . ARG A 1 107 ? 6.796 20.658 6.865 1.00 89.88 107 ARG A N 1
ATOM 873 C CA . ARG A 1 107 ? 7.333 21.572 7.880 1.00 89.88 107 ARG A CA 1
ATOM 874 C C . ARG A 1 107 ? 6.501 22.850 7.900 1.00 89.88 107 ARG A C 1
ATOM 876 O O . ARG A 1 107 ? 6.478 23.572 6.912 1.00 89.88 107 ARG A O 1
ATOM 883 N N . ILE A 1 108 ? 5.879 23.138 9.039 1.00 90.38 108 ILE A N 1
ATOM 884 C CA . ILE A 1 108 ? 5.214 24.417 9.317 1.00 90.38 108 ILE A CA 1
ATOM 885 C C . ILE A 1 108 ? 6.078 25.251 10.267 1.00 90.38 108 ILE A C 1
ATOM 887 O O . ILE A 1 108 ? 6.669 24.712 11.204 1.00 90.38 108 ILE A O 1
ATOM 891 N N . THR A 1 109 ? 6.190 26.555 10.022 1.00 94.06 109 THR A N 1
ATOM 892 C CA . THR A 1 109 ? 6.828 27.506 10.948 1.00 94.06 109 THR A CA 1
ATOM 893 C C . THR A 1 109 ? 5.783 28.357 11.673 1.00 94.06 109 THR A C 1
ATOM 895 O O . THR A 1 109 ? 4.597 28.324 11.344 1.00 94.06 109 THR A O 1
ATOM 898 N N . CYS A 1 110 ? 6.206 29.100 12.702 1.00 95.56 110 CYS A N 1
ATOM 899 C CA . CYS A 1 110 ? 5.308 29.974 13.459 1.00 95.56 110 CYS A CA 1
ATOM 900 C C . CYS A 1 110 ? 4.594 30.963 12.521 1.00 95.56 110 CYS A C 1
ATOM 902 O O . CYS A 1 110 ? 5.241 31.629 11.715 1.00 95.56 110 CYS A O 1
ATOM 904 N N . GLY A 1 111 ? 3.266 31.033 12.620 1.00 95.81 111 GLY A N 1
ATOM 905 C CA . GLY A 1 111 ? 2.427 31.884 11.772 1.00 95.81 111 GLY A CA 1
ATOM 906 C C . GLY A 1 111 ? 2.049 31.285 10.412 1.00 95.81 111 GLY A C 1
ATOM 907 O O . GLY A 1 111 ? 1.254 31.893 9.702 1.00 95.81 111 GLY A O 1
ATOM 908 N N . GLN A 1 112 ? 2.562 30.107 10.041 1.00 95.94 112 GLN A N 1
ATOM 909 C CA . GLN A 1 112 ? 2.130 29.414 8.826 1.00 95.94 112 GLN A CA 1
ATOM 910 C C . GLN A 1 112 ? 0.920 28.514 9.078 1.00 95.94 112 GLN A C 1
ATOM 912 O O . GLN A 1 112 ? 0.743 27.943 10.154 1.00 95.94 112 GLN A O 1
ATOM 917 N N . THR A 1 113 ? 0.120 28.329 8.032 1.00 92.38 113 THR A N 1
ATOM 918 C CA . THR A 1 113 ? -0.987 27.373 7.995 1.00 92.38 113 THR A CA 1
ATOM 919 C C . THR A 1 113 ? -0.680 26.288 6.970 1.00 92.38 113 THR A C 1
ATOM 921 O O . THR A 1 113 ? -0.103 26.563 5.919 1.00 92.38 113 THR A O 1
ATOM 924 N N . TYR A 1 114 ? -1.076 25.052 7.270 1.00 90.00 114 TYR A N 1
ATOM 925 C CA . TYR A 1 114 ? -1.052 23.947 6.320 1.00 90.00 114 TYR A CA 1
ATOM 926 C C . TYR A 1 114 ? -2.474 23.453 6.085 1.00 90.00 114 TYR A C 1
ATOM 928 O O . TYR A 1 114 ? -3.156 23.039 7.020 1.00 90.00 114 TYR A O 1
ATOM 936 N N . THR A 1 115 ? -2.901 23.476 4.829 1.00 90.50 115 THR A N 1
ATOM 937 C CA . THR A 1 115 ? -4.179 22.900 4.409 1.00 90.50 115 THR A CA 1
ATOM 938 C C . THR A 1 115 ? -3.947 21.447 4.020 1.00 90.50 115 THR A C 1
ATOM 940 O O . THR A 1 115 ? -3.017 21.153 3.267 1.00 90.50 115 THR A O 1
ATOM 943 N N . THR A 1 116 ? -4.762 20.523 4.518 1.00 89.75 116 THR A N 1
ATOM 944 C CA . THR A 1 116 ? -4.706 19.111 4.112 1.00 89.75 116 THR A CA 1
ATOM 945 C C . THR A 1 116 ? -5.625 18.852 2.917 1.00 89.75 116 THR A C 1
ATOM 947 O O . THR A 1 116 ? -6.512 19.653 2.639 1.00 89.75 116 THR A O 1
ATOM 950 N N . GLY A 1 117 ? -5.431 17.731 2.219 1.00 91.81 117 GLY A N 1
ATOM 951 C CA . GLY A 1 117 ? -6.455 17.190 1.332 1.00 91.81 117 GLY A CA 1
ATOM 952 C C . GLY A 1 117 ? -7.539 16.494 2.150 1.00 91.81 117 GLY A C 1
ATOM 953 O O . GLY A 1 117 ? -7.545 16.566 3.386 1.00 91.81 117 GLY A O 1
ATOM 954 N N . ASN A 1 118 ? -8.427 15.788 1.460 1.00 95.81 118 ASN A N 1
ATOM 955 C CA . ASN A 1 118 ? -9.538 15.108 2.104 1.00 95.81 118 ASN A CA 1
ATOM 956 C C . ASN A 1 118 ? -9.084 13.820 2.802 1.00 95.81 118 ASN A C 1
ATOM 958 O O . ASN A 1 118 ? -8.203 13.092 2.334 1.00 95.81 118 ASN A O 1
ATOM 962 N N . TYR A 1 119 ? -9.731 13.521 3.922 1.00 96.81 119 TYR A N 1
ATOM 963 C CA . TYR A 1 119 ? -9.695 12.211 4.558 1.00 96.81 119 TYR A CA 1
ATOM 964 C C . TYR A 1 119 ? -11.119 11.687 4.610 1.00 96.81 119 TYR A C 1
ATOM 966 O O . TYR A 1 119 ? -12.034 12.417 4.988 1.00 96.81 119 TYR A O 1
ATOM 974 N N . VAL A 1 120 ? -11.301 10.434 4.217 1.00 98.06 120 VAL A N 1
ATOM 975 C CA . VAL A 1 120 ? -12.619 9.814 4.126 1.00 98.06 120 VAL A CA 1
ATOM 976 C C . VAL A 1 120 ? -12.689 8.656 5.100 1.00 98.06 120 VAL A C 1
ATOM 978 O O . VAL A 1 120 ? -11.799 7.804 5.137 1.00 98.06 120 VAL A O 1
ATOM 981 N N . ILE A 1 121 ? -13.767 8.644 5.878 1.00 98.00 121 ILE A N 1
ATOM 982 C CA . ILE A 1 121 ? -14.148 7.553 6.765 1.00 98.00 121 ILE A CA 1
ATOM 983 C C . ILE A 1 121 ? -15.519 7.065 6.308 1.00 98.00 121 ILE A C 1
ATOM 985 O O . ILE A 1 121 ? -16.402 7.880 6.046 1.00 98.00 121 ILE A O 1
ATOM 989 N N . ALA A 1 122 ? -15.702 5.751 6.220 1.00 97.75 122 ALA A N 1
ATOM 990 C CA . ALA A 1 122 ? -17.012 5.161 5.976 1.00 97.75 122 ALA A CA 1
ATOM 991 C C . ALA A 1 122 ? -17.234 3.966 6.902 1.00 97.75 122 ALA A C 1
ATOM 993 O O . ALA A 1 122 ? -16.347 3.128 7.054 1.00 97.75 122 ALA A O 1
ATOM 994 N N . ILE A 1 123 ? -18.424 3.904 7.494 1.00 96.94 123 ILE A N 1
ATOM 995 C CA . ILE A 1 123 ? -18.906 2.774 8.291 1.00 96.94 123 ILE A CA 1
ATOM 996 C C . ILE A 1 123 ? -19.930 2.032 7.438 1.00 96.94 123 ILE A C 1
ATOM 998 O O . ILE A 1 123 ? -20.750 2.655 6.761 1.00 96.94 123 ILE A O 1
ATOM 1002 N N . THR A 1 124 ? -19.852 0.711 7.413 1.00 96.31 124 THR A N 1
ATOM 1003 C CA . THR A 1 124 ? -20.672 -0.120 6.534 1.00 96.31 124 THR A CA 1
ATOM 1004 C C . THR A 1 124 ? -20.814 -1.529 7.097 1.00 96.31 124 THR A C 1
ATOM 1006 O O . THR A 1 124 ? -20.092 -1.898 8.011 1.00 96.31 124 THR A O 1
ATOM 1009 N N . GLU A 1 125 ? -21.699 -2.325 6.510 1.00 96.25 125 GLU A N 1
ATOM 1010 C CA . GLU A 1 125 ? -21.830 -3.766 6.768 1.00 96.25 125 GLU A CA 1
ATOM 1011 C C . GLU A 1 125 ? -21.194 -4.607 5.640 1.00 96.25 125 GLU A C 1
ATOM 1013 O O . GLU A 1 125 ? -21.406 -5.810 5.520 1.00 96.25 125 GLU A O 1
ATOM 1018 N N . LYS A 1 126 ? -20.449 -3.956 4.737 1.00 95.81 126 LYS A N 1
ATOM 1019 C CA . LYS A 1 126 ? -19.816 -4.584 3.570 1.00 95.81 126 LYS A CA 1
ATOM 1020 C C . LYS A 1 126 ? -18.377 -5.002 3.862 1.00 95.81 126 LYS A C 1
ATOM 1022 O O . LYS A 1 126 ? -17.726 -4.484 4.768 1.00 95.81 126 LYS A O 1
ATOM 1027 N N . ASP A 1 127 ? -17.846 -5.890 3.028 1.00 94.56 127 ASP A N 1
ATOM 1028 C CA . ASP A 1 127 ? -16.446 -6.297 3.098 1.00 94.56 127 ASP A CA 1
ATOM 1029 C C . ASP A 1 127 ? -15.491 -5.270 2.455 1.00 94.56 127 ASP A C 1
ATOM 1031 O O . ASP A 1 127 ? -15.878 -4.214 1.946 1.00 94.56 127 ASP A O 1
ATOM 1035 N N . TRP A 1 128 ? -14.201 -5.595 2.464 1.00 96.88 128 TRP A N 1
ATOM 1036 C CA . TRP A 1 128 ? -13.146 -4.717 1.967 1.00 96.88 128 TRP A CA 1
ATOM 1037 C C . TRP A 1 128 ? -13.233 -4.365 0.476 1.00 96.88 128 TRP A C 1
ATOM 1039 O O . TRP A 1 128 ? -12.636 -3.361 0.075 1.00 96.88 128 TRP A O 1
ATOM 1049 N N . HIS A 1 129 ? -13.969 -5.124 -0.346 1.00 97.44 129 HIS A N 1
ATOM 1050 C CA . HIS A 1 129 ? -14.163 -4.767 -1.752 1.00 97.44 129 HIS A CA 1
ATOM 1051 C C . HIS A 1 129 ? -14.906 -3.433 -1.873 1.00 97.44 129 HIS A C 1
ATOM 1053 O O . HIS A 1 129 ? -14.610 -2.642 -2.768 1.00 97.44 129 HIS A O 1
ATOM 1059 N N . TYR A 1 130 ? -15.810 -3.133 -0.936 1.00 97.69 130 TYR A N 1
ATOM 1060 C CA . TYR A 1 130 ? -16.463 -1.829 -0.862 1.00 97.69 130 TYR A CA 1
ATOM 1061 C C . TYR A 1 130 ? -15.466 -0.701 -0.559 1.00 97.69 130 TYR A C 1
ATOM 1063 O O . TYR A 1 130 ? -15.482 0.337 -1.221 1.00 97.69 130 TYR A O 1
ATOM 1071 N N . GLY A 1 131 ? -14.537 -0.918 0.377 1.00 97.88 131 GLY A N 1
ATOM 1072 C CA . GLY A 1 131 ? -13.444 0.024 0.641 1.00 97.88 131 GLY A CA 1
ATOM 1073 C C . GLY A 1 131 ? -12.554 0.259 -0.586 1.00 97.88 131 GLY A C 1
ATOM 1074 O O . GLY A 1 131 ? -12.216 1.400 -0.904 1.00 97.88 131 GLY A O 1
ATOM 1075 N N . ALA A 1 132 ? -12.247 -0.805 -1.333 1.00 98.00 132 ALA A N 1
ATOM 1076 C CA . ALA A 1 132 ? -11.499 -0.708 -2.584 1.00 98.00 132 ALA A CA 1
ATOM 1077 C C . ALA A 1 132 ? -12.257 0.101 -3.654 1.00 98.00 132 ALA A C 1
ATOM 1079 O O . ALA A 1 132 ? -11.637 0.887 -4.366 1.00 98.00 132 ALA A O 1
ATOM 1080 N N . GLN A 1 133 ? -13.586 -0.033 -3.743 1.00 98.38 133 GLN A N 1
ATOM 1081 C CA . GLN A 1 133 ? -14.427 0.776 -4.637 1.00 98.38 133 GLN A CA 1
ATOM 1082 C C . GLN A 1 133 ? -14.412 2.262 -4.256 1.00 98.38 133 GLN A C 1
ATOM 1084 O O . GLN A 1 133 ? -14.251 3.104 -5.139 1.00 98.38 133 GLN A O 1
ATOM 1089 N N . ILE A 1 134 ? -14.508 2.591 -2.959 1.00 98.44 134 ILE A N 1
ATOM 1090 C CA . ILE A 1 134 ? -14.382 3.976 -2.472 1.00 98.44 134 ILE A CA 1
ATOM 1091 C C . ILE A 1 134 ? -13.036 4.558 -2.908 1.00 98.44 134 ILE A C 1
ATOM 1093 O O . ILE A 1 134 ? -12.988 5.629 -3.513 1.00 98.44 134 ILE A O 1
ATOM 1097 N N . TYR A 1 135 ? -11.935 3.848 -2.650 1.00 98.00 135 TYR A N 1
ATOM 1098 C CA . TYR A 1 135 ? -10.612 4.332 -3.040 1.00 98.00 135 TYR A CA 1
ATOM 1099 C C . TYR A 1 135 ? -10.465 4.450 -4.559 1.00 98.00 135 TYR A C 1
ATOM 1101 O O . TYR A 1 135 ? -9.930 5.448 -5.041 1.00 98.00 135 TYR A O 1
ATOM 1109 N N . ARG A 1 136 ? -10.986 3.474 -5.317 1.00 97.31 136 ARG A N 1
ATOM 1110 C CA . ARG A 1 136 ? -10.983 3.503 -6.781 1.00 97.31 136 ARG A CA 1
ATOM 1111 C C . ARG A 1 136 ? -11.692 4.744 -7.311 1.00 97.31 136 ARG A C 1
ATOM 1113 O O . ARG A 1 136 ? -11.096 5.439 -8.117 1.00 97.31 136 ARG A O 1
ATOM 1120 N N . SER A 1 137 ? -12.895 5.058 -6.827 1.00 96.94 137 SER A N 1
ATOM 1121 C CA . SER A 1 137 ? -13.633 6.249 -7.280 1.00 96.94 137 SER A CA 1
ATOM 1122 C C . SER A 1 137 ? -12.884 7.562 -7.036 1.00 96.94 137 SER A C 1
ATOM 1124 O O . SER A 1 137 ? -13.052 8.512 -7.794 1.00 96.94 137 SER A O 1
ATOM 1126 N N . TYR A 1 138 ? -12.034 7.603 -6.005 1.00 96.88 138 TYR A N 1
ATOM 1127 C CA . TYR A 1 138 ? -11.169 8.742 -5.725 1.00 96.88 138 TYR A CA 1
ATOM 1128 C C . TYR A 1 138 ? -9.980 8.803 -6.689 1.00 96.88 138 TYR A C 1
ATOM 1130 O O . TYR A 1 138 ? -9.705 9.857 -7.249 1.00 96.88 138 TYR A O 1
ATOM 1138 N N . ILE A 1 139 ? -9.250 7.698 -6.869 1.00 95.62 139 ILE A N 1
ATOM 1139 C CA . ILE A 1 139 ? -7.974 7.718 -7.598 1.00 95.62 139 ILE A CA 1
ATOM 1140 C C . ILE A 1 139 ? -8.153 7.610 -9.119 1.00 95.62 139 ILE A C 1
ATOM 1142 O O . ILE A 1 139 ? -7.298 8.070 -9.870 1.00 95.62 139 ILE A O 1
ATOM 1146 N N . GLU A 1 140 ? -9.254 7.012 -9.581 1.00 95.56 140 GLU A N 1
ATOM 1147 C CA . GLU A 1 140 ? -9.505 6.702 -10.991 1.00 95.56 140 GLU A CA 1
ATOM 1148 C C . GLU A 1 140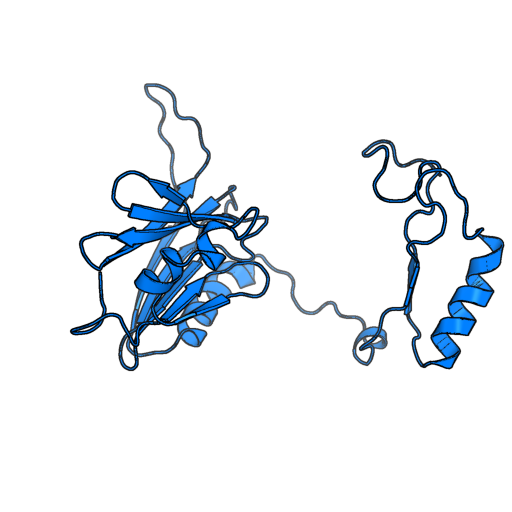 ? -9.419 7.916 -11.928 1.00 95.56 140 GLU A C 1
ATOM 1150 O O . GLU A 1 140 ? -8.745 7.788 -12.947 1.00 95.56 140 GLU A O 1
ATOM 1155 N N . PRO A 1 141 ? -9.960 9.104 -11.589 1.00 94.88 141 PRO A N 1
ATOM 1156 C CA . PRO A 1 141 ? -9.815 10.300 -12.423 1.00 94.88 141 PRO A CA 1
ATOM 1157 C C . PRO A 1 141 ? -8.366 10.757 -12.658 1.00 94.88 141 PRO A C 1
ATOM 1159 O O . PRO A 1 141 ? -8.107 11.504 -13.600 1.00 94.88 141 PRO A O 1
ATOM 1162 N N . TYR A 1 142 ? -7.422 10.330 -11.812 1.00 93.56 142 TYR A N 1
ATOM 1163 C CA . TYR A 1 142 ? -6.001 10.694 -11.893 1.00 93.56 142 TYR A CA 1
ATOM 1164 C C . TYR A 1 142 ? -5.140 9.616 -12.554 1.00 93.56 142 TYR A C 1
ATOM 1166 O O . TYR A 1 142 ? -3.942 9.824 -12.753 1.00 93.56 142 TYR A O 1
ATOM 1174 N N . LEU A 1 143 ? -5.718 8.455 -12.861 1.00 90.56 143 LEU A N 1
ATOM 1175 C CA . LEU A 1 143 ? -5.010 7.327 -13.445 1.00 90.56 143 LEU A CA 1
ATOM 1176 C C . LEU A 1 143 ? -5.462 7.102 -14.881 1.00 90.56 143 LEU A C 1
ATOM 1178 O O . LEU A 1 143 ? -6.634 7.228 -15.220 1.00 90.56 143 LEU A O 1
ATOM 1182 N N . ASN A 1 144 ? -4.509 6.713 -15.720 1.00 88.88 144 ASN A N 1
ATOM 1183 C CA . ASN A 1 144 ? -4.792 6.284 -17.077 1.00 88.88 144 ASN A CA 1
ATOM 1184 C C . ASN A 1 144 ? -4.722 4.755 -17.126 1.00 88.88 144 ASN A C 1
ATOM 1186 O O . ASN A 1 144 ? -3.636 4.171 -17.069 1.00 88.88 144 ASN A O 1
ATOM 1190 N N . PHE A 1 145 ? -5.890 4.114 -17.119 1.00 83.94 145 PHE A N 1
ATOM 1191 C CA . PHE A 1 145 ? -6.004 2.658 -17.169 1.00 83.94 145 PHE A CA 1
ATOM 1192 C C . PHE A 1 145 ? -5.909 2.143 -18.610 1.00 83.94 145 PHE A C 1
ATOM 1194 O O . PHE A 1 145 ? -6.117 2.877 -19.572 1.00 83.94 145 PHE A O 1
ATOM 1201 N N . ASP A 1 146 ? -5.638 0.844 -18.740 1.00 73.81 146 ASP A N 1
ATOM 1202 C CA . ASP A 1 146 ? -5.852 0.080 -19.972 1.00 73.81 146 ASP A CA 1
ATOM 1203 C C . ASP A 1 146 ? -5.045 0.542 -21.191 1.00 73.81 146 ASP A C 1
ATOM 1205 O O . ASP A 1 146 ? -5.560 0.854 -22.264 1.00 73.81 146 ASP A O 1
ATOM 1209 N N . HIS A 1 147 ? -3.722 0.487 -21.046 1.00 80.75 147 HIS A N 1
ATOM 1210 C CA . HIS A 1 147 ? -2.783 0.626 -22.165 1.00 80.75 147 HIS A CA 1
ATOM 1211 C C . HIS A 1 147 ? -2.058 -0.662 -22.525 1.00 80.75 147 HIS A C 1
ATOM 1213 O O . HIS A 1 147 ? -1.098 -0.612 -23.289 1.00 80.75 147 HIS A O 1
ATOM 1219 N N . THR A 1 148 ? -2.475 -1.808 -21.981 1.00 84.19 148 THR A N 1
ATOM 1220 C CA . THR A 1 148 ? -1.819 -3.088 -22.262 1.00 84.19 148 THR A CA 1
ATOM 1221 C C . THR A 1 148 ? -1.935 -3.406 -23.754 1.00 84.19 148 THR A C 1
ATOM 1223 O O . THR A 1 148 ? -3.047 -3.659 -24.231 1.00 84.19 148 THR A O 1
ATOM 1226 N N . PRO A 1 149 ? -0.821 -3.412 -24.508 1.00 86.56 149 PRO A N 1
ATOM 1227 C CA . PRO A 1 149 ? -0.853 -3.716 -25.930 1.00 86.56 149 PRO A CA 1
ATOM 1228 C C . PRO A 1 149 ? -1.406 -5.119 -26.184 1.00 86.56 149 PRO A C 1
ATOM 1230 O O . PRO A 1 149 ? -1.153 -6.037 -25.406 1.00 86.56 149 PRO A O 1
ATOM 1233 N N . GLU A 1 150 ? -2.109 -5.313 -27.302 1.00 87.81 150 GLU A N 1
ATOM 1234 C CA . GLU A 1 150 ? -2.753 -6.596 -27.623 1.00 87.81 150 GLU A CA 1
ATOM 1235 C C . GLU A 1 150 ? -1.764 -7.771 -27.596 1.00 87.81 150 GLU A C 1
ATOM 1237 O O . GLU A 1 150 ? -2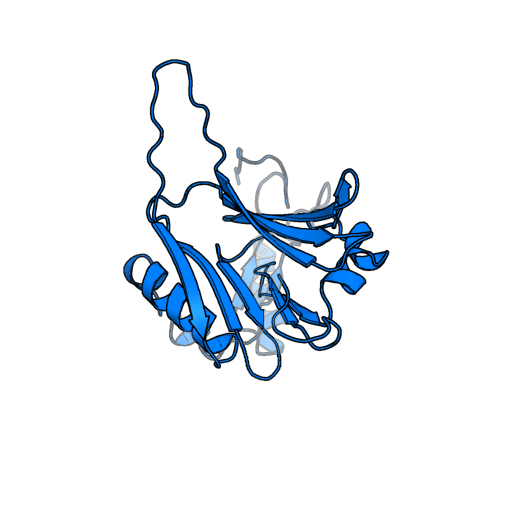.056 -8.828 -27.045 1.00 87.81 150 GLU A O 1
ATOM 1242 N N . PHE A 1 151 ? -0.545 -7.553 -28.099 1.00 85.06 151 PHE A N 1
ATOM 1243 C CA . PHE A 1 151 ? 0.498 -8.580 -28.136 1.00 85.06 151 PHE A CA 1
ATOM 1244 C C . PHE A 1 151 ? 0.989 -9.018 -26.742 1.00 85.06 151 PHE A C 1
ATOM 1246 O O . PHE A 1 151 ? 1.569 -10.094 -26.617 1.00 85.06 151 PHE A O 1
ATOM 1253 N N . LEU A 1 152 ? 0.744 -8.213 -25.700 1.00 85.31 152 LEU A N 1
ATOM 1254 C CA . LEU A 1 152 ? 1.082 -8.503 -24.304 1.00 85.31 152 LEU A CA 1
ATOM 1255 C C . LEU A 1 152 ? -0.059 -9.178 -23.533 1.00 85.31 152 LEU A C 1
ATOM 1257 O O . LEU A 1 152 ? 0.187 -9.740 -22.470 1.00 85.31 152 LEU A O 1
ATOM 1261 N N . LYS A 1 153 ? -1.298 -9.169 -24.041 1.00 85.94 153 LYS A N 1
ATOM 1262 C CA . LYS A 1 153 ? -2.453 -9.719 -23.306 1.00 85.94 153 LYS A CA 1
ATOM 1263 C C . LYS A 1 153 ? -2.367 -11.225 -23.072 1.00 85.94 153 LYS A C 1
ATOM 1265 O O . LYS A 1 153 ? -2.899 -11.719 -22.085 1.00 85.94 153 LYS A O 1
ATOM 1270 N N . SER A 1 154 ? -1.708 -11.950 -23.973 1.00 84.69 154 SER A N 1
ATOM 1271 C CA . SER A 1 154 ? -1.513 -13.399 -23.867 1.00 84.69 154 SER A CA 1
ATOM 1272 C C . SER A 1 154 ? -0.173 -13.780 -23.231 1.00 84.69 154 SER A C 1
ATOM 1274 O O . SER A 1 154 ? 0.223 -14.939 -23.314 1.00 84.69 154 SER A O 1
ATOM 1276 N N . GLU A 1 155 ? 0.566 -12.822 -22.669 1.00 84.44 155 GLU A N 1
ATOM 1277 C CA . GLU A 1 155 ? 1.919 -13.038 -22.157 1.00 84.44 155 GLU A CA 1
ATOM 1278 C C . GLU A 1 155 ? 1.906 -13.162 -20.641 1.00 84.44 155 GLU A C 1
ATOM 1280 O O . GLU A 1 155 ? 1.619 -12.220 -19.909 1.00 84.44 155 GLU A O 1
ATOM 1285 N N . TYR A 1 156 ? 2.246 -14.355 -20.173 1.00 83.75 156 TYR A N 1
ATOM 1286 C CA . TYR A 1 156 ? 2.286 -14.728 -18.758 1.00 83.75 156 TYR A CA 1
ATOM 1287 C C . TYR A 1 156 ? 3.718 -15.007 -18.284 1.00 83.75 156 TYR A C 1
ATOM 1289 O O . TYR A 1 156 ? 3.935 -15.510 -17.183 1.00 83.75 156 TYR A O 1
ATOM 1297 N N . SER A 1 157 ? 4.721 -14.738 -19.122 1.00 87.38 157 SER A N 1
ATOM 1298 C CA . SER A 1 157 ? 6.125 -15.009 -18.824 1.00 87.38 157 SER A CA 1
ATOM 1299 C C . SER A 1 157 ? 7.032 -13.930 -19.399 1.00 87.38 157 SER A C 1
ATOM 1301 O O . SER A 1 157 ? 6.778 -13.375 -20.463 1.00 87.38 157 SER A O 1
ATOM 1303 N N . LEU A 1 158 ? 8.113 -13.647 -18.677 1.00 88.31 158 LEU A N 1
ATOM 1304 C CA . LEU A 1 158 ? 9.126 -12.672 -19.058 1.00 88.31 158 LEU A CA 1
ATOM 1305 C C . LEU A 1 158 ? 10.500 -13.325 -18.936 1.00 88.31 158 LEU A C 1
ATOM 1307 O O . LEU A 1 158 ? 10.868 -13.779 -17.852 1.00 88.31 158 LEU A O 1
ATOM 1311 N N . ASN A 1 159 ? 11.270 -13.344 -20.024 1.00 88.06 159 ASN A N 1
ATOM 1312 C CA . ASN A 1 159 ? 12.664 -13.769 -19.982 1.00 88.06 159 ASN A CA 1
ATOM 1313 C C . ASN A 1 159 ? 13.507 -12.627 -19.394 1.00 88.06 159 ASN A C 1
ATOM 1315 O O . ASN A 1 159 ? 13.788 -11.640 -20.071 1.00 88.06 159 ASN A O 1
ATOM 1319 N N . GLN A 1 160 ? 13.835 -12.722 -18.107 1.00 85.69 160 GLN A N 1
ATOM 1320 C CA . GLN A 1 160 ? 14.549 -11.681 -17.368 1.00 85.69 160 GLN A CA 1
ATOM 1321 C C . GLN A 1 160 ? 16.069 -11.870 -17.477 1.00 85.69 160 GLN A C 1
ATOM 1323 O O . GLN A 1 160 ? 16.656 -12.721 -16.810 1.00 85.69 160 GLN A O 1
ATOM 1328 N N . CYS A 1 161 ? 16.721 -11.036 -18.283 1.00 84.06 161 CYS A N 1
ATOM 1329 C CA . CYS A 1 161 ? 18.151 -11.095 -18.573 1.00 84.06 161 CYS A CA 1
ATOM 1330 C C . CYS A 1 161 ? 18.915 -9.977 -17.845 1.00 84.06 161 CYS A C 1
ATOM 1332 O O . CYS A 1 161 ? 19.263 -8.946 -18.419 1.00 84.06 161 CYS A O 1
ATOM 1334 N N . TYR A 1 162 ? 19.190 -10.192 -16.555 1.00 84.00 162 TYR A N 1
ATOM 1335 C CA . TYR A 1 162 ? 19.997 -9.294 -15.704 1.00 84.00 162 TYR A CA 1
ATOM 1336 C C . TYR A 1 162 ? 21.514 -9.554 -15.795 1.00 84.00 162 TYR A C 1
ATOM 1338 O O . TYR A 1 162 ? 22.276 -9.182 -14.900 1.00 84.00 162 TYR A O 1
ATOM 1346 N N . ASN A 1 163 ? 21.955 -10.298 -16.799 1.00 83.56 163 ASN A N 1
ATOM 1347 C CA . ASN A 1 163 ? 23.256 -10.959 -16.870 1.00 83.56 163 ASN A CA 1
ATOM 1348 C C . ASN A 1 163 ? 24.153 -10.403 -17.987 1.00 83.56 163 ASN A C 1
ATOM 1350 O O . ASN A 1 163 ? 24.932 -11.130 -18.577 1.00 83.56 163 ASN A O 1
ATOM 1354 N N . PHE A 1 164 ? 24.078 -9.106 -18.284 1.00 88.75 164 PHE A N 1
ATOM 1355 C CA . PHE A 1 164 ? 25.087 -8.463 -19.135 1.00 88.75 164 PHE A CA 1
ATOM 1356 C C . PHE A 1 164 ? 26.374 -8.245 -18.346 1.00 88.75 164 PHE A C 1
ATOM 1358 O O . PHE A 1 164 ? 27.334 -9.002 -18.485 1.00 88.75 164 PHE A O 1
ATOM 1365 N N . LYS A 1 165 ? 26.366 -7.267 -17.436 1.00 87.25 165 LYS A N 1
ATOM 1366 C CA . LYS A 1 165 ? 27.447 -7.052 -16.477 1.00 87.25 165 LYS A CA 1
ATOM 1367 C C . LYS A 1 165 ? 26.938 -7.148 -15.043 1.00 87.25 165 LYS A C 1
ATOM 1369 O O . LYS A 1 165 ? 26.088 -6.367 -14.613 1.00 87.25 165 LYS A O 1
ATOM 1374 N N . ARG A 1 166 ? 27.487 -8.085 -14.273 1.00 80.44 166 ARG A N 1
ATOM 1375 C CA . ARG A 1 166 ? 27.205 -8.236 -12.840 1.00 80.44 166 ARG A CA 1
ATOM 1376 C C . ARG A 1 166 ? 28.482 -7.998 -12.055 1.00 80.44 166 ARG A C 1
ATOM 1378 O O . ARG A 1 166 ? 29.436 -8.754 -12.193 1.00 80.44 166 ARG A O 1
ATOM 1385 N N . ARG A 1 167 ? 28.485 -6.964 -11.206 1.00 76.88 167 ARG A N 1
ATOM 1386 C CA . ARG A 1 167 ? 29.678 -6.543 -10.452 1.00 76.88 167 ARG A CA 1
ATOM 1387 C C . ARG A 1 167 ? 30.868 -6.365 -11.414 1.00 76.88 167 ARG A C 1
ATOM 1389 O O . ARG A 1 167 ? 30.781 -5.560 -12.341 1.00 76.88 167 ARG A O 1
ATOM 1396 N N . ASP A 1 168 ? 31.921 -7.156 -11.234 1.00 79.88 168 ASP A N 1
ATOM 1397 C CA . ASP A 1 168 ? 33.167 -7.074 -11.997 1.00 79.88 168 ASP A CA 1
ATOM 1398 C C . ASP A 1 168 ? 33.228 -8.045 -13.191 1.00 79.88 168 ASP A C 1
ATOM 1400 O O . ASP A 1 168 ? 34.217 -8.045 -13.922 1.00 79.88 168 ASP A O 1
ATOM 1404 N N . SER A 1 169 ? 32.188 -8.856 -13.429 1.00 85.19 169 SER A N 1
ATOM 1405 C CA . SER A 1 169 ? 32.154 -9.836 -14.523 1.00 85.19 169 SER A CA 1
ATOM 1406 C C . SER A 1 169 ? 31.183 -9.456 -15.639 1.00 85.19 169 SER A C 1
ATOM 1408 O O . SER A 1 169 ? 30.039 -9.062 -15.394 1.00 85.19 169 SER A O 1
ATOM 1410 N N . ILE A 1 170 ? 31.640 -9.637 -16.879 1.00 90.19 170 ILE A N 1
ATOM 1411 C CA . ILE A 1 170 ? 30.799 -9.615 -18.079 1.00 90.19 170 ILE A CA 1
ATOM 1412 C C . ILE A 1 170 ? 30.339 -11.051 -18.338 1.00 90.19 170 ILE A C 1
ATOM 1414 O O . ILE A 1 170 ? 31.168 -11.934 -18.544 1.00 90.19 170 ILE A O 1
ATOM 1418 N N . GLU A 1 171 ? 29.030 -11.274 -18.289 1.00 89.75 171 GLU A N 1
ATOM 1419 C CA . GLU A 1 171 ? 28.388 -12.576 -18.509 1.00 89.75 171 GLU A CA 1
ATOM 1420 C C . GLU A 1 171 ? 27.846 -12.702 -19.943 1.00 89.75 171 GLU A C 1
ATOM 1422 O O . GLU A 1 171 ? 27.957 -13.770 -20.541 1.00 89.75 171 GLU A O 1
ATOM 1427 N N . HIS A 1 172 ? 27.338 -11.608 -20.522 1.00 91.06 172 HIS A N 1
ATOM 1428 C CA . HIS A 1 172 ? 26.874 -11.545 -21.910 1.00 91.06 172 HIS A CA 1
ATOM 1429 C C . HIS A 1 172 ? 27.265 -10.235 -22.593 1.00 91.06 172 HIS A C 1
ATOM 1431 O O . HIS A 1 172 ? 27.404 -9.182 -21.965 1.00 91.06 172 HIS A O 1
ATOM 1437 N N . TYR A 1 173 ? 27.395 -10.310 -23.913 1.00 91.75 173 TYR A N 1
ATOM 1438 C CA . TYR A 1 173 ? 27.670 -9.199 -24.812 1.00 91.75 173 TYR A CA 1
ATOM 1439 C C . TYR A 1 173 ? 26.449 -8.894 -25.685 1.00 91.75 173 TYR A C 1
ATOM 1441 O O . TYR A 1 173 ? 25.575 -9.731 -25.887 1.00 91.75 173 TYR A O 1
ATOM 1449 N N . PHE A 1 174 ? 26.419 -7.713 -26.309 1.00 92.38 174 PHE A N 1
ATOM 1450 C CA . PHE A 1 174 ? 25.326 -7.330 -27.216 1.00 92.38 174 PHE A CA 1
ATOM 1451 C C . PHE A 1 174 ? 25.109 -8.308 -28.376 1.00 92.38 174 PHE A C 1
ATOM 1453 O O . PHE A 1 174 ? 23.977 -8.513 -28.804 1.00 92.38 174 PHE A O 1
ATOM 1460 N N . LYS A 1 175 ? 26.179 -8.951 -28.858 1.00 94.88 175 LYS A N 1
ATOM 1461 C CA . LYS A 1 175 ? 26.092 -9.973 -29.909 1.00 94.88 175 LYS A CA 1
ATOM 1462 C C . LYS A 1 175 ? 25.325 -11.231 -29.479 1.00 94.88 175 LYS A C 1
ATOM 1464 O O . LYS A 1 175 ? 24.870 -11.956 -30.351 1.00 94.88 175 LYS A O 1
ATOM 1469 N N . ASP A 1 176 ? 25.172 -11.470 -28.175 1.00 93.88 176 ASP A N 1
ATOM 1470 C CA . ASP A 1 176 ? 24.507 -12.659 -27.634 1.00 93.88 176 ASP A CA 1
ATOM 1471 C C . ASP A 1 176 ? 22.979 -12.461 -27.531 1.00 93.88 176 ASP A C 1
ATOM 1473 O O . ASP A 1 176 ? 22.239 -13.428 -27.356 1.00 93.88 176 ASP A O 1
ATOM 1477 N N . ILE A 1 177 ? 22.480 -11.222 -27.689 1.00 94.12 177 ILE A N 1
ATOM 1478 C CA . ILE A 1 177 ? 21.047 -10.874 -27.607 1.00 94.12 177 ILE A CA 1
ATOM 1479 C C . ILE A 1 177 ? 20.162 -11.771 -28.488 1.00 94.12 177 ILE A C 1
ATOM 1481 O O . ILE A 1 177 ? 19.149 -12.256 -27.975 1.00 94.12 177 ILE A O 1
ATOM 1485 N N . PRO A 1 178 ? 20.486 -12.015 -29.777 1.00 94.88 178 PRO A N 1
ATOM 1486 C CA . PRO A 1 178 ? 19.648 -12.857 -30.628 1.00 94.88 178 PRO A CA 1
ATOM 1487 C C . PRO A 1 178 ? 19.520 -14.289 -30.095 1.00 94.88 178 PRO A C 1
ATOM 1489 O O . PRO A 1 178 ? 18.413 -14.821 -30.018 1.00 94.88 178 PRO A O 1
ATOM 1492 N N . ASP A 1 179 ? 20.622 -14.889 -29.646 1.00 94.19 179 ASP A N 1
ATOM 1493 C CA . ASP A 1 179 ? 20.634 -16.263 -29.135 1.00 94.19 179 ASP A CA 1
ATOM 1494 C C . ASP A 1 179 ? 19.919 -16.379 -27.781 1.00 94.19 179 ASP A C 1
ATOM 1496 O O . ASP A 1 179 ? 19.213 -17.360 -27.518 1.00 94.1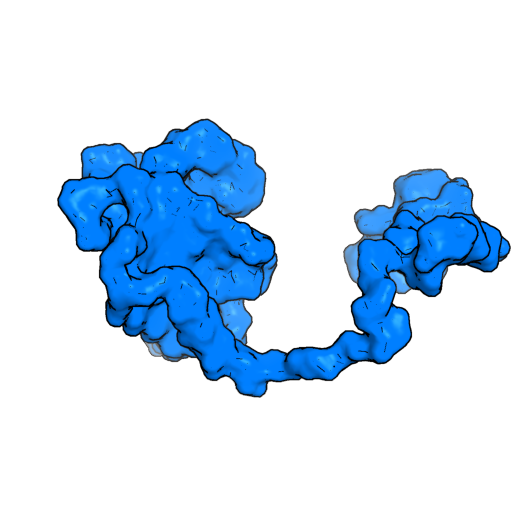9 179 ASP A O 1
ATOM 1500 N N . MET A 1 180 ? 20.049 -15.360 -26.926 1.00 92.56 180 MET A N 1
ATOM 1501 C CA . MET A 1 180 ? 19.309 -15.253 -25.663 1.00 92.56 180 MET A CA 1
ATOM 1502 C C . MET A 1 180 ? 17.797 -15.165 -25.908 1.00 92.56 180 MET A C 1
ATOM 1504 O O . MET A 1 180 ? 17.017 -15.844 -25.231 1.00 92.56 180 MET A O 1
ATOM 1508 N N . TYR A 1 181 ? 17.380 -14.382 -26.907 1.00 93.19 181 TYR A N 1
ATOM 1509 C CA . TYR A 1 181 ? 15.981 -14.266 -27.306 1.00 93.19 181 TYR A CA 1
ATOM 1510 C C . TYR A 1 181 ? 15.431 -15.590 -27.847 1.00 93.19 181 TYR A C 1
ATOM 1512 O O . TYR A 1 181 ? 14.419 -16.087 -27.346 1.00 93.19 181 TYR A O 1
ATOM 1520 N N . GLU A 1 182 ? 16.116 -16.207 -28.814 1.00 94.69 182 GLU A N 1
ATOM 1521 C CA . GLU A 1 182 ? 15.680 -17.483 -29.392 1.00 94.69 182 GLU A CA 1
ATOM 1522 C C . GLU A 1 182 ? 15.638 -18.599 -28.337 1.00 94.69 182 GLU A C 1
ATOM 1524 O O . GLU A 1 182 ? 14.764 -19.467 -28.371 1.00 94.69 182 GLU A O 1
ATOM 1529 N N . SER A 1 183 ? 16.516 -18.544 -27.330 1.00 91.75 183 SER A N 1
ATOM 1530 C CA . SER A 1 183 ? 16.481 -19.467 -26.194 1.00 91.75 183 SER A CA 1
ATOM 1531 C C . SER A 1 183 ? 15.200 -19.357 -25.372 1.00 91.75 183 SER A C 1
ATOM 1533 O O . SER A 1 183 ? 14.610 -20.391 -25.068 1.00 91.75 183 SER A O 1
ATOM 1535 N N . GLY A 1 184 ? 14.744 -18.144 -25.046 1.00 90.44 184 GLY A N 1
ATOM 1536 C CA . GLY A 1 184 ? 13.468 -17.935 -24.349 1.00 90.44 184 GLY A CA 1
ATOM 1537 C C . GLY A 1 1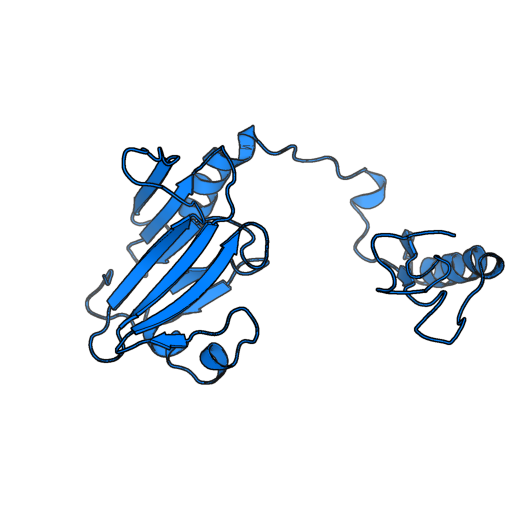84 ? 12.265 -18.319 -25.213 1.00 90.44 184 GLY A C 1
ATOM 1538 O O . GLY A 1 184 ? 11.341 -18.991 -24.752 1.00 90.44 184 GLY A O 1
ATOM 1539 N N . LYS A 1 185 ? 12.324 -17.984 -26.502 1.00 92.12 185 LYS A N 1
ATOM 1540 C CA . LYS A 1 185 ? 11.271 -18.279 -27.478 1.00 92.12 185 LYS A CA 1
ATOM 1541 C C . LYS A 1 185 ? 11.016 -19.776 -27.659 1.00 92.12 185 LYS A C 1
ATOM 1543 O O . LYS A 1 185 ? 9.863 -20.161 -27.844 1.00 92.12 185 LYS A O 1
ATOM 1548 N N . ARG A 1 186 ? 12.035 -20.636 -27.515 1.00 93.31 186 ARG A N 1
ATOM 1549 C CA . ARG A 1 186 ? 11.863 -22.107 -27.477 1.00 93.31 186 ARG A CA 1
ATOM 1550 C C . ARG A 1 186 ? 10.924 -22.590 -26.364 1.00 93.31 186 ARG A C 1
ATOM 1552 O O . ARG A 1 186 ? 10.329 -23.651 -26.509 1.00 93.31 186 ARG A O 1
ATOM 1559 N N . TRP A 1 187 ? 10.755 -21.810 -25.297 1.00 90.81 187 TRP A N 1
ATOM 1560 C CA . TRP A 1 187 ? 9.828 -22.082 -24.192 1.00 90.81 187 TRP A CA 1
ATOM 1561 C C . TRP A 1 187 ? 8.491 -21.341 -24.329 1.00 90.81 187 TRP A C 1
ATOM 1563 O O . TRP A 1 187 ? 7.712 -21.288 -23.382 1.00 90.81 187 TRP A O 1
ATOM 1573 N N . GLY A 1 188 ? 8.225 -20.739 -25.492 1.00 89.88 188 GLY A N 1
ATOM 1574 C CA . GLY A 1 188 ? 7.031 -19.928 -25.729 1.00 89.88 188 GLY A CA 1
ATOM 1575 C C . GLY A 1 188 ? 7.103 -18.518 -25.139 1.00 89.88 188 GLY A C 1
ATOM 1576 O O . GLY A 1 188 ? 6.107 -17.804 -25.182 1.00 89.88 188 GLY A O 1
ATOM 1577 N N . ILE A 1 189 ? 8.259 -18.089 -24.618 1.00 90.62 189 ILE A N 1
ATOM 1578 C CA . ILE A 1 189 ? 8.439 -16.750 -24.047 1.00 90.62 189 ILE A CA 1
ATOM 1579 C C . ILE A 1 189 ? 8.853 -15.794 -25.162 1.00 90.62 189 ILE A C 1
ATOM 1581 O O . ILE A 1 189 ? 9.974 -15.869 -25.666 1.00 90.62 189 ILE A O 1
ATOM 1585 N N . ARG A 1 190 ? 7.961 -14.884 -25.560 1.00 88.50 190 ARG A N 1
ATOM 1586 C CA . ARG A 1 190 ? 8.219 -13.971 -26.689 1.00 88.50 190 ARG A CA 1
ATOM 1587 C C . ARG A 1 190 ? 8.740 -12.607 -26.249 1.00 88.50 190 ARG A C 1
ATOM 1589 O O . ARG A 1 190 ? 9.084 -11.797 -27.107 1.00 88.50 190 ARG A O 1
ATOM 1596 N N . HIS A 1 191 ? 8.845 -12.369 -24.941 1.00 88.81 191 HIS A N 1
ATOM 1597 C CA . HIS A 1 191 ? 9.333 -11.120 -24.365 1.00 88.81 191 HIS A CA 1
ATOM 1598 C C . HIS A 1 191 ? 10.578 -11.318 -23.513 1.00 88.81 191 HIS A C 1
ATOM 1600 O O . HIS A 1 191 ? 10.621 -12.155 -22.611 1.00 88.81 191 HIS A O 1
ATOM 1606 N N . MET A 1 192 ? 11.582 -10.492 -23.792 1.00 90.38 192 MET A N 1
ATOM 1607 C CA . MET A 1 192 ? 12.848 -10.473 -23.079 1.00 90.38 192 MET A CA 1
ATOM 1608 C C . MET A 1 192 ? 13.069 -9.091 -22.473 1.00 90.38 192 MET A C 1
ATOM 1610 O O . MET A 1 192 ? 12.990 -8.081 -23.169 1.00 90.38 192 MET A O 1
ATOM 1614 N N . PHE A 1 193 ? 13.343 -9.056 -21.174 1.00 90.44 193 PHE A N 1
ATOM 1615 C CA . PHE A 1 193 ? 13.733 -7.855 -20.450 1.00 90.44 193 PHE A CA 1
ATOM 1616 C C . PHE A 1 193 ? 15.247 -7.870 -20.261 1.00 90.44 193 PHE A C 1
ATOM 1618 O O . PHE A 1 193 ? 15.778 -8.787 -19.638 1.00 90.44 193 PHE A O 1
ATOM 1625 N N . ILE A 1 194 ? 15.936 -6.861 -20.790 1.00 90.12 194 ILE A N 1
ATOM 1626 C CA . ILE A 1 194 ? 17.388 -6.725 -20.663 1.00 90.12 194 ILE A CA 1
ATOM 1627 C C . ILE A 1 194 ? 17.697 -5.682 -19.593 1.00 90.12 194 ILE A C 1
ATOM 1629 O O . ILE A 1 194 ? 17.214 -4.553 -19.649 1.00 90.12 194 ILE A O 1
ATOM 1633 N N . ALA A 1 195 ? 18.566 -6.045 -18.660 1.00 88.31 195 ALA A N 1
ATOM 1634 C CA . ALA A 1 195 ? 19.134 -5.135 -17.678 1.00 88.31 195 ALA A CA 1
ATOM 1635 C C . ALA A 1 195 ? 20.654 -5.301 -17.607 1.00 88.31 195 ALA A C 1
ATOM 1637 O O . ALA A 1 195 ? 21.230 -6.211 -18.204 1.00 88.31 195 ALA A O 1
ATOM 1638 N N . SER A 1 196 ? 21.301 -4.406 -16.857 1.00 88.12 196 SER A N 1
ATOM 1639 C CA . SER A 1 196 ? 22.748 -4.467 -16.606 1.00 88.12 196 SER A CA 1
ATOM 1640 C C . SER A 1 196 ? 23.619 -4.213 -17.843 1.00 88.12 196 SER A C 1
ATOM 1642 O O . SER A 1 196 ? 24.770 -4.642 -17.874 1.00 88.12 196 SER A O 1
ATOM 1644 N N . TRP A 1 197 ? 23.063 -3.563 -18.868 1.00 86.25 197 TRP A N 1
ATOM 1645 C CA . TRP A 1 197 ? 23.716 -3.326 -20.159 1.00 86.25 197 TRP A CA 1
ATOM 1646 C C . TRP A 1 197 ? 24.658 -2.117 -20.168 1.00 86.25 197 TRP A C 1
ATOM 1648 O O . TRP A 1 197 ? 25.413 -1.948 -21.121 1.00 86.25 197 TRP A O 1
ATOM 1658 N N . ASN A 1 198 ? 24.589 -1.265 -19.144 1.00 85.88 198 ASN A N 1
ATOM 1659 C CA . ASN A 1 198 ? 25.415 -0.067 -19.043 1.00 85.88 198 ASN A CA 1
ATOM 1660 C C . ASN A 1 198 ? 26.872 -0.410 -18.669 1.00 85.88 198 ASN A C 1
ATOM 1662 O O . ASN A 1 198 ? 27.186 -1.525 -18.231 1.00 85.88 198 ASN A O 1
ATOM 1666 N N . ARG A 1 199 ? 27.762 0.586 -18.758 1.00 84.25 199 ARG A N 1
ATOM 1667 C CA . ARG A 1 199 ? 29.193 0.446 -18.443 1.00 84.25 199 ARG A CA 1
ATOM 1668 C C . ARG A 1 199 ? 29.469 -0.167 -17.068 1.00 84.25 199 ARG A C 1
ATOM 1670 O O . ARG A 1 199 ? 30.499 -0.816 -16.867 1.00 84.25 199 ARG A O 1
ATOM 1677 N N . THR A 1 200 ? 28.604 0.069 -16.089 1.00 84.44 200 THR A N 1
ATOM 1678 C CA . THR A 1 200 ? 28.847 -0.258 -14.679 1.00 84.44 200 THR A CA 1
ATOM 1679 C C . THR A 1 200 ? 28.102 -1.507 -14.203 1.00 84.44 200 THR A C 1
ATOM 1681 O O . THR A 1 200 ? 28.416 -2.030 -13.134 1.00 84.44 200 THR A O 1
ATOM 1684 N N . GLY A 1 201 ? 27.197 -2.053 -15.009 1.00 86.12 201 GLY A N 1
ATOM 1685 C CA . GLY A 1 201 ? 26.385 -3.224 -14.710 1.00 86.12 201 GLY A CA 1
ATOM 1686 C C . GLY A 1 201 ? 25.131 -2.948 -13.879 1.00 86.12 201 GLY A C 1
ATOM 1687 O O . GLY A 1 201 ? 24.653 -1.823 -13.748 1.00 86.12 201 GLY A O 1
ATOM 1688 N N . PHE A 1 202 ? 24.560 -4.027 -13.346 1.00 87.38 202 PHE A N 1
ATOM 1689 C CA . PHE A 1 202 ? 23.333 -3.978 -12.550 1.00 87.38 202 PHE A CA 1
ATOM 1690 C C . PHE A 1 202 ? 23.499 -3.140 -11.277 1.00 87.38 202 PHE A C 1
ATOM 1692 O O . PHE A 1 202 ? 24.488 -3.302 -10.562 1.00 87.38 202 PHE A O 1
ATOM 1699 N N . ASP A 1 203 ? 22.497 -2.318 -10.967 1.00 84.62 203 ASP A N 1
ATOM 1700 C CA . ASP A 1 203 ? 22.377 -1.561 -9.717 1.00 84.62 203 ASP A CA 1
ATOM 1701 C C . ASP A 1 203 ? 23.614 -0.757 -9.291 1.00 84.62 203 ASP A C 1
ATOM 1703 O O . ASP A 1 203 ? 23.991 -0.714 -8.119 1.00 84.62 203 ASP A O 1
ATOM 1707 N N . SER A 1 204 ? 24.253 -0.087 -10.250 1.00 82.69 204 SER A N 1
AT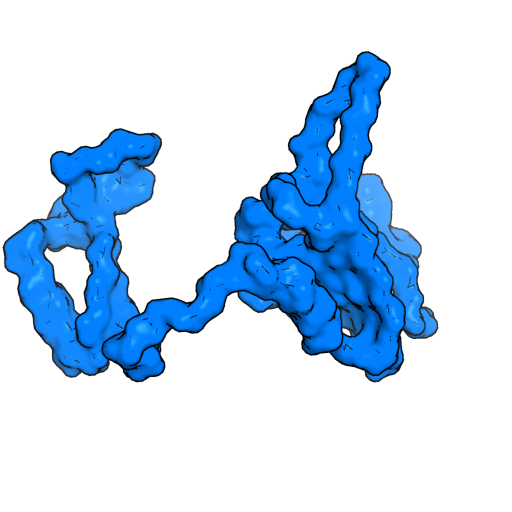OM 1708 C CA . SER A 1 204 ? 25.484 0.656 -10.003 1.00 82.69 204 SER A CA 1
ATOM 1709 C C . SER A 1 204 ? 25.509 2.017 -10.710 1.00 82.69 204 SER A C 1
ATOM 1711 O O . SER A 1 204 ? 24.956 2.188 -11.795 1.00 82.69 204 SER A O 1
ATOM 1713 N N . PHE A 1 205 ? 26.165 2.988 -10.061 1.00 79.81 205 PHE A N 1
ATOM 1714 C CA . PHE A 1 205 ? 26.453 4.337 -10.576 1.00 79.81 205 PHE A CA 1
ATOM 1715 C C . PHE A 1 205 ? 25.238 5.182 -11.003 1.00 79.81 205 PHE A C 1
ATOM 1717 O O . PHE A 1 205 ? 25.388 6.111 -11.784 1.00 79.81 205 PHE A O 1
ATOM 1724 N N . TYR A 1 206 ? 24.040 4.953 -10.456 1.00 81.81 206 TYR A N 1
ATOM 1725 C CA . TYR A 1 206 ? 22.934 5.902 -10.643 1.00 81.81 206 TYR A CA 1
ATOM 1726 C C . TYR A 1 206 ? 23.280 7.284 -10.038 1.00 81.81 206 TYR A C 1
ATOM 1728 O O . TYR A 1 206 ? 23.802 7.328 -8.922 1.00 81.81 206 TYR A O 1
ATOM 1736 N N . PRO A 1 207 ? 22.961 8.411 -10.707 1.00 86.44 207 PRO A N 1
ATOM 1737 C CA . PRO A 1 207 ? 22.224 8.529 -11.972 1.00 86.44 207 PRO A CA 1
ATOM 1738 C C . PRO A 1 207 ? 23.100 8.527 -13.246 1.00 86.44 207 PRO A C 1
ATOM 1740 O O . PRO A 1 207 ? 22.574 8.734 -14.336 1.00 86.44 207 PRO A O 1
ATOM 1743 N N . GLU A 1 208 ? 24.412 8.306 -13.144 1.00 82.38 208 GLU A N 1
ATOM 1744 C CA . GLU A 1 208 ? 25.384 8.292 -14.252 1.00 82.38 208 GLU A CA 1
ATOM 1745 C C . GLU A 1 208 ? 25.280 7.019 -15.119 1.00 82.38 208 GLU A C 1
ATOM 1747 O O . GLU A 1 208 ? 26.167 6.164 -15.157 1.00 82.38 208 GLU A O 1
ATOM 1752 N N . TYR A 1 209 ? 24.162 6.896 -15.836 1.00 80.25 209 TYR A N 1
ATOM 1753 C CA . TYR A 1 209 ? 23.804 5.730 -16.642 1.00 80.25 209 TYR A CA 1
ATOM 1754 C C . TYR A 1 209 ? 24.296 5.868 -18.094 1.00 80.25 209 TYR A C 1
ATOM 1756 O O . TYR A 1 209 ? 23.528 6.180 -19.004 1.00 80.25 209 TYR A O 1
ATOM 1764 N N . TYR A 1 210 ? 25.597 5.657 -18.306 1.00 78.69 210 TYR A N 1
ATOM 1765 C CA . TYR A 1 210 ? 26.223 5.701 -19.634 1.00 78.69 210 TYR A CA 1
ATOM 1766 C C . TYR A 1 210 ? 26.382 4.295 -20.244 1.00 78.69 210 TYR A C 1
ATOM 1768 O O . TYR A 1 210 ? 26.691 3.357 -19.497 1.00 78.69 210 TYR A O 1
ATOM 1776 N N . PRO A 1 211 ? 26.203 4.141 -21.573 1.00 69.62 211 PRO A N 1
ATOM 1777 C CA . PRO A 1 211 ? 26.591 2.927 -22.291 1.00 69.62 211 PRO A CA 1
ATOM 1778 C C . PRO A 1 211 ? 28.059 2.552 -22.052 1.00 69.62 211 PRO A C 1
ATOM 1780 O O . PRO A 1 211 ? 28.915 3.469 -22.004 1.00 69.62 211 PRO A O 1
#

Sequence (211 aa):
MFLSDDSEDDYLIYPHHAGEKILNPIRKFAGEKMQNYNRSATKLVGNVFIREINYCGLASMSWMYYYDNNNGLYIGSHDERFPVTGVIAEAGKDKPYMGFNFRKHYRITCGQTYTTGNYVIAITEKDWHYGAQIYRSYIEPYLNFDHTPEFLKSEYSLNQCYNFKRRDSIEHYFKDIPDMYESGKRWGIRHMFIASWNRTGFDSFYPEYYP

Foldseek 3Di:
DDPDPDQQQKWKWFQFPVIDIDGSVQVVLVDPCQCVVPPQHFDDDPQKTKGKDKPPDRGPFFWMWMDGQFKIKIKGQLFPVRATKIWMWMAGRVDGDIDTDIDGPDDDDPPDDDDGGDMDMDMGRDDCVVSVVVRCVSCVVVDDDDPQDPVCPPAPDEAEAQQCDDAPDGRDDPVCVVVSQVVCVVVVHNHYDHALHFPGGPPDDPPPGHD

pLDDT: mean 91.64, std 7.35, range [53.81, 98.69]

Secondary structure (DSSP, 8-state):
--SSS-SSS-EEEE-BTT-EEEESHHHHHHSHHHHT-GGG--EEETTEEEEEEEETTTBSSSEEEEE-SS-EEEEEEE-TT---EEEEEEEESSS--EEEEEEE-----TT------EEEEEEESS-HHHHHHHHHHHHGGG-------GGGTT----EEE--SEETTEE---GGGHHHHHHHHHTTT---EEE---STT-TT-STT----

Radius of gyration: 22.73 Å; chains: 1; bounding box: 55×54×58 Å